Protein AF-F8LFK9-F1 (afdb_monomer_lite)

Structure (mmCIF, N/CA/C/O backbone):
data_AF-F8LFK9-F1
#
_entry.id   AF-F8LFK9-F1
#
loop_
_atom_site.group_PDB
_atom_site.id
_atom_site.type_symbol
_atom_site.label_atom_id
_atom_site.label_alt_id
_atom_site.label_comp_id
_atom_site.label_asym_id
_atom_site.label_entity_id
_atom_site.label_seq_id
_atom_site.pdbx_PDB_ins_code
_atom_site.Cartn_x
_atom_site.Cartn_y
_atom_site.Cartn_z
_atom_site.occupancy
_atom_site.B_iso_or_equiv
_atom_site.auth_seq_id
_atom_site.auth_comp_id
_atom_site.auth_asym_id
_atom_site.auth_atom_id
_atom_site.pdbx_PDB_model_num
ATOM 1 N N . MET A 1 1 ? -14.569 -17.613 32.680 1.00 55.12 1 MET A N 1
ATOM 2 C CA . MET A 1 1 ? -13.145 -18.025 32.754 1.00 55.12 1 MET A CA 1
ATOM 3 C C . MET A 1 1 ? -12.654 -18.756 31.496 1.00 55.12 1 MET A C 1
ATOM 5 O O . MET A 1 1 ? -11.482 -18.602 31.184 1.00 55.12 1 MET A O 1
ATOM 9 N N . SER A 1 2 ? -13.477 -19.515 30.751 1.00 76.12 2 SER A N 1
ATOM 10 C CA . SER A 1 2 ? -12.990 -20.252 29.561 1.00 76.12 2 SER A CA 1
ATOM 11 C C . SER A 1 2 ? -12.665 -19.360 28.352 1.00 76.12 2 SER A C 1
ATOM 13 O O . SER A 1 2 ? -11.683 -19.621 27.666 1.00 76.12 2 SER A O 1
ATOM 15 N N . GLU A 1 3 ? -13.417 -18.280 28.127 1.00 77.19 3 GLU A N 1
ATOM 16 C CA . GLU A 1 3 ? -13.209 -17.373 26.981 1.00 77.19 3 GLU A CA 1
ATOM 17 C C . GLU A 1 3 ? -11.874 -16.617 27.054 1.00 77.19 3 GLU A C 1
ATOM 19 O O . GLU A 1 3 ? -11.170 -16.485 26.056 1.00 77.19 3 GLU A O 1
ATOM 24 N N . PHE A 1 4 ? -11.463 -16.206 28.256 1.00 78.12 4 PHE A N 1
ATOM 25 C CA . PHE A 1 4 ? -10.179 -15.535 28.472 1.00 78.12 4 PHE A CA 1
ATOM 26 C C . PHE A 1 4 ? -8.987 -16.467 28.202 1.00 78.12 4 PHE A C 1
ATOM 28 O O . PHE A 1 4 ? -8.012 -16.075 27.565 1.00 78.12 4 PHE A O 1
ATOM 35 N N . ASN A 1 5 ? -9.092 -17.735 28.610 1.00 83.50 5 ASN A N 1
ATOM 36 C CA . ASN A 1 5 ? -8.068 -18.738 28.317 1.00 83.50 5 ASN A CA 1
ATOM 37 C C . ASN A 1 5 ? -7.991 -19.058 26.818 1.00 83.50 5 ASN A C 1
ATOM 39 O O . ASN A 1 5 ? -6.901 -19.299 26.302 1.00 83.50 5 ASN A O 1
ATOM 43 N N . HIS A 1 6 ? -9.127 -19.020 26.116 1.00 84.81 6 HIS A N 1
ATOM 44 C CA . HIS A 1 6 ? -9.170 -19.201 24.668 1.00 84.81 6 HIS A CA 1
ATOM 45 C C . HIS A 1 6 ? -8.481 -18.045 23.931 1.00 84.81 6 HIS A C 1
ATOM 47 O O . HIS A 1 6 ? -7.668 -18.284 23.039 1.00 84.81 6 HIS A O 1
ATOM 53 N N . LEU A 1 7 ? -8.720 -16.805 24.368 1.00 85.50 7 LEU A N 1
ATOM 54 C CA . LEU A 1 7 ? -8.047 -15.630 23.821 1.00 85.50 7 LEU A CA 1
ATOM 55 C C . LEU A 1 7 ? -6.530 -15.694 24.051 1.00 85.50 7 LEU A C 1
ATOM 57 O O . LEU A 1 7 ? -5.766 -15.533 23.106 1.00 85.50 7 LEU A O 1
ATOM 61 N N . ILE A 1 8 ? -6.085 -16.034 25.268 1.00 86.75 8 ILE A N 1
ATOM 62 C CA . ILE A 1 8 ? -4.653 -16.205 25.573 1.00 86.75 8 ILE A CA 1
ATOM 63 C C . ILE A 1 8 ? -4.015 -17.291 24.696 1.00 86.75 8 ILE A C 1
ATOM 65 O O . ILE A 1 8 ? -2.877 -17.128 24.251 1.00 86.75 8 ILE A O 1
ATOM 69 N N . ALA A 1 9 ? -4.718 -18.397 24.436 1.00 89.50 9 ALA A N 1
ATOM 70 C CA . ALA A 1 9 ? -4.217 -19.460 23.569 1.00 89.50 9 ALA A CA 1
ATOM 71 C C . ALA A 1 9 ? -4.056 -18.986 22.114 1.00 89.50 9 ALA A C 1
ATOM 73 O O . ALA A 1 9 ? -3.021 -19.252 21.502 1.00 89.50 9 ALA A O 1
ATOM 74 N N . LEU A 1 10 ? -5.027 -18.229 21.590 1.00 91.25 10 LEU A N 1
ATOM 75 C CA . LEU A 1 10 ? -4.964 -17.646 20.246 1.00 91.25 10 LEU A CA 1
ATOM 76 C C . LEU A 1 10 ? -3.835 -16.619 20.118 1.00 91.25 10 LEU A C 1
ATOM 78 O O . LEU A 1 10 ? -3.080 -16.664 19.148 1.00 91.25 10 LEU A O 1
ATOM 82 N N . THR A 1 11 ? -3.651 -15.745 21.111 1.00 88.25 11 THR A N 1
ATOM 83 C CA . THR A 1 11 ? -2.557 -14.764 21.101 1.00 88.25 11 THR A CA 1
ATOM 84 C C . THR A 1 11 ? -1.191 -15.450 21.144 1.00 88.25 11 THR A C 1
ATOM 86 O O . THR A 1 11 ? -0.293 -15.079 20.392 1.00 88.25 11 THR A O 1
ATOM 89 N N . LYS A 1 12 ? -1.025 -16.492 21.972 1.00 79.88 12 LYS A N 1
ATOM 90 C CA . LYS A 1 12 ? 0.224 -17.274 22.025 1.00 79.88 12 LYS A CA 1
ATOM 91 C C . LYS A 1 12 ? 0.517 -17.979 20.701 1.00 79.88 12 LYS A C 1
ATOM 93 O O . LYS A 1 12 ? 1.665 -17.983 20.263 1.00 79.88 12 LYS A O 1
ATOM 98 N N . LEU A 1 13 ? -0.509 -18.534 20.054 1.00 84.06 13 LEU A N 1
ATOM 99 C CA . LEU A 1 13 ? -0.383 -19.161 18.739 1.00 84.06 13 LEU A CA 1
ATOM 100 C C . LEU A 1 13 ? 0.057 -18.140 17.681 1.00 84.06 13 LEU A C 1
ATOM 102 O O . LEU A 1 13 ? 1.003 -18.397 16.943 1.00 84.06 13 LEU A O 1
ATOM 106 N N . HIS A 1 14 ? -0.577 -16.967 17.660 1.00 82.69 14 HIS A N 1
ATOM 107 C CA . HIS A 1 14 ? -0.251 -15.891 16.728 1.00 82.69 14 HIS A CA 1
ATOM 108 C C . HIS A 1 14 ? 1.188 -15.387 16.916 1.00 82.69 14 HIS A C 1
ATOM 110 O O . HIS A 1 14 ? 1.948 -15.292 15.953 1.00 82.69 14 HIS A O 1
ATOM 116 N N . ILE A 1 15 ? 1.609 -15.153 18.165 1.00 76.12 15 ILE A N 1
ATOM 117 C CA . ILE A 1 15 ? 2.986 -14.745 18.471 1.00 76.12 15 ILE A CA 1
ATOM 118 C C . ILE A 1 15 ? 3.977 -15.828 18.033 1.00 76.12 15 ILE A C 1
ATOM 120 O O . ILE A 1 15 ? 4.989 -15.515 17.418 1.00 76.12 15 ILE A O 1
ATOM 124 N N . SER A 1 16 ? 3.683 -17.107 18.270 1.00 73.81 16 SER A N 1
ATOM 125 C CA . SER A 1 16 ? 4.549 -18.200 17.820 1.00 73.81 16 SER A CA 1
ATOM 126 C C . SER A 1 16 ? 4.615 -18.342 16.293 1.00 73.81 16 SER A C 1
ATOM 128 O O . SER A 1 16 ? 5.644 -18.771 15.782 1.00 73.81 16 SER A O 1
ATOM 130 N N . GLN A 1 17 ? 3.548 -18.023 15.559 1.00 71.44 17 GLN A N 1
ATOM 131 C CA . GLN A 1 17 ? 3.523 -18.107 14.094 1.00 71.44 17 GLN A CA 1
ATOM 132 C C . GLN A 1 17 ? 4.297 -16.968 13.427 1.00 71.44 17 GLN A C 1
ATOM 134 O O . GLN A 1 17 ? 4.986 -17.196 12.437 1.00 71.44 17 GLN A O 1
ATOM 139 N N . HIS A 1 18 ? 4.198 -15.756 13.973 1.00 71.69 18 HIS A N 1
ATOM 140 C CA . HIS A 1 18 ? 4.806 -14.566 13.374 1.00 71.69 18 HIS A CA 1
ATOM 141 C C . HIS A 1 18 ? 6.173 -14.210 13.964 1.00 71.69 18 HIS A C 1
ATOM 143 O O . HIS A 1 18 ? 6.986 -13.581 13.292 1.00 71.69 18 HIS A O 1
ATOM 149 N N . TYR A 1 19 ? 6.438 -14.633 15.200 1.00 69.44 19 TYR A N 1
ATOM 150 C CA . TYR A 1 19 ? 7.632 -14.266 15.963 1.00 69.44 19 TYR A CA 1
ATOM 151 C C . TYR A 1 19 ? 8.309 -15.464 16.644 1.00 69.44 19 TYR A C 1
ATOM 153 O O . TYR A 1 19 ? 9.257 -15.279 17.406 1.00 69.44 19 TYR A O 1
ATOM 161 N N . GLY A 1 20 ? 7.844 -16.696 16.407 1.00 52.84 20 GLY A N 1
ATOM 162 C CA . GLY A 1 20 ? 8.419 -17.881 17.038 1.00 52.84 20 GLY A CA 1
ATOM 163 C C . GLY A 1 20 ? 9.833 -18.156 16.543 1.00 52.84 20 GLY A C 1
ATOM 164 O O . GLY A 1 20 ? 10.001 -18.499 15.380 1.00 52.84 20 GLY A O 1
ATOM 165 N N . GLU A 1 21 ? 10.811 -17.992 17.442 1.00 54.50 21 GLU A N 1
ATOM 166 C CA . GLU A 1 21 ? 12.151 -18.606 17.589 1.00 54.50 21 GLU A CA 1
ATOM 167 C C . GLU A 1 21 ? 12.986 -19.044 16.365 1.00 54.50 21 GLU A C 1
ATOM 169 O O . GLU A 1 21 ? 14.044 -19.628 16.553 1.00 54.50 21 GLU A O 1
ATOM 174 N N . LYS A 1 22 ? 12.615 -18.750 15.118 1.00 49.38 22 LYS A N 1
ATOM 175 C CA . LYS A 1 22 ? 13.340 -19.152 13.900 1.00 49.38 22 LYS A CA 1
ATOM 176 C C . LYS A 1 22 ? 13.622 -17.998 12.942 1.00 49.38 22 LYS A C 1
ATOM 178 O O . LYS A 1 22 ? 13.942 -18.236 11.785 1.00 49.38 22 LYS A O 1
ATOM 183 N N . SER A 1 23 ? 13.665 -16.761 13.436 1.00 48.53 23 SER A N 1
ATOM 184 C CA . SER A 1 23 ? 14.553 -15.757 12.833 1.00 48.53 23 SER A CA 1
ATOM 185 C C . SER A 1 23 ? 15.983 -15.897 13.376 1.00 48.53 23 SER A C 1
ATOM 187 O O . SER A 1 23 ? 16.682 -14.903 13.573 1.00 48.53 23 SER A O 1
ATOM 189 N N . TRP A 1 24 ? 16.440 -17.127 13.635 1.00 49.34 24 TRP A N 1
ATOM 190 C CA . TRP A 1 24 ? 17.869 -17.390 13.568 1.00 49.34 24 TRP A CA 1
ATOM 191 C C . TRP A 1 24 ? 18.181 -17.243 12.090 1.00 49.34 24 TRP A C 1
ATOM 193 O O . TRP A 1 24 ? 17.898 -18.132 11.290 1.00 49.34 24 TRP A O 1
ATOM 203 N N . ILE A 1 25 ? 18.680 -16.071 11.712 1.00 53.53 25 ILE A N 1
ATOM 204 C CA . ILE A 1 25 ? 19.437 -15.943 10.480 1.00 53.53 25 ILE A CA 1
ATOM 205 C C . ILE A 1 25 ? 20.502 -17.028 10.618 1.00 53.53 25 ILE A C 1
ATOM 207 O O . ILE A 1 25 ? 21.356 -16.933 11.498 1.00 53.53 25 ILE A O 1
ATOM 211 N N . TYR A 1 26 ? 20.385 -18.106 9.845 1.00 46.06 26 TYR A N 1
ATOM 212 C CA . TYR A 1 26 ? 21.415 -19.129 9.778 1.00 46.06 26 TYR A CA 1
ATOM 213 C C . TYR A 1 26 ? 22.589 -18.474 9.051 1.00 46.06 26 TYR A C 1
ATOM 215 O O . TYR A 1 26 ? 22.752 -18.603 7.842 1.00 46.06 26 TYR A O 1
ATOM 223 N N . THR A 1 27 ? 23.340 -17.640 9.766 1.00 54.47 27 THR A N 1
ATOM 224 C CA . THR A 1 27 ? 24.643 -17.186 9.313 1.00 54.47 27 THR A CA 1
ATOM 225 C C . THR A 1 27 ? 25.527 -18.407 9.398 1.00 54.47 27 THR A C 1
ATOM 227 O O . THR A 1 27 ? 25.833 -18.875 10.497 1.00 54.47 27 THR A O 1
ATOM 230 N N . ASP A 1 28 ? 25.876 -18.936 8.233 1.00 57.19 28 ASP A N 1
ATOM 231 C CA . ASP A 1 28 ? 26.952 -19.899 8.078 1.00 57.19 28 ASP A CA 1
ATOM 232 C C . ASP A 1 28 ? 28.142 -19.451 8.965 1.00 57.19 28 ASP A C 1
ATOM 234 O O . ASP A 1 28 ? 28.470 -18.254 8.979 1.00 57.19 28 ASP A O 1
ATOM 238 N N . PRO A 1 29 ? 28.763 -20.338 9.763 1.00 69.12 29 PRO A N 1
ATOM 239 C CA . PRO A 1 29 ? 29.971 -20.017 10.525 1.00 69.12 29 PRO A CA 1
ATOM 240 C C . PRO A 1 29 ? 31.008 -19.218 9.716 1.00 69.12 29 PRO A C 1
ATOM 242 O O . PRO A 1 29 ? 31.641 -18.301 10.254 1.00 69.12 29 PRO A O 1
ATOM 245 N N . ASP A 1 30 ? 31.101 -19.480 8.410 1.00 72.31 30 ASP A N 1
ATOM 246 C CA . ASP A 1 30 ? 32.001 -18.775 7.499 1.00 72.31 30 ASP A CA 1
ATOM 247 C C . ASP A 1 30 ? 31.570 -17.321 7.229 1.00 72.31 30 ASP A C 1
ATOM 249 O O . ASP A 1 30 ? 32.411 -16.425 7.101 1.00 72.31 30 ASP A O 1
ATOM 253 N N . THR A 1 31 ? 30.266 -17.015 7.229 1.00 69.81 31 THR A N 1
ATOM 254 C CA . THR A 1 31 ? 29.792 -15.621 7.115 1.00 69.81 31 THR A CA 1
ATOM 255 C C . THR A 1 31 ? 30.075 -14.813 8.378 1.00 69.81 31 THR A C 1
ATOM 257 O O . THR A 1 31 ? 30.404 -13.628 8.279 1.00 69.81 31 THR A O 1
ATOM 260 N N . LEU A 1 32 ? 30.020 -15.438 9.560 1.00 71.62 32 LEU A N 1
ATOM 261 C CA . LEU A 1 32 ? 30.387 -14.791 10.826 1.00 71.62 32 LEU A CA 1
ATOM 262 C C . LEU A 1 32 ? 31.884 -14.459 10.891 1.00 71.62 32 LEU A C 1
ATOM 264 O O . LEU A 1 32 ? 32.251 -13.377 11.363 1.00 71.62 32 LEU A O 1
ATOM 268 N N . ALA A 1 33 ? 32.746 -15.343 10.380 1.00 75.06 33 ALA A N 1
ATOM 269 C CA . ALA A 1 33 ? 34.183 -15.089 10.279 1.00 75.06 33 ALA A CA 1
ATOM 270 C C . ALA A 1 33 ? 34.478 -13.885 9.364 1.00 75.06 33 ALA A C 1
ATOM 272 O O . ALA A 1 33 ? 35.194 -12.960 9.762 1.00 75.06 33 ALA A O 1
ATOM 273 N N . ASN A 1 34 ? 33.829 -13.835 8.196 1.00 78.00 34 ASN A N 1
ATOM 274 C CA . ASN A 1 34 ? 33.973 -12.738 7.237 1.00 78.00 34 ASN A CA 1
ATOM 275 C C . ASN A 1 34 ? 33.514 -11.387 7.809 1.00 78.00 34 ASN A C 1
ATOM 277 O O . ASN A 1 34 ? 34.189 -10.369 7.634 1.00 78.00 34 ASN A O 1
ATOM 281 N N . TYR A 1 35 ? 32.405 -11.366 8.555 1.00 74.94 35 TYR A N 1
ATOM 282 C CA . TYR A 1 35 ? 31.911 -10.138 9.186 1.00 74.94 35 TYR A CA 1
ATOM 283 C C . TYR A 1 35 ? 32.857 -9.625 10.279 1.00 74.94 35 TYR A C 1
ATOM 285 O O . TYR A 1 35 ? 33.071 -8.416 10.419 1.00 74.94 35 TYR A O 1
ATOM 293 N N . ARG A 1 36 ? 33.464 -10.542 11.043 1.00 79.19 36 ARG A N 1
ATOM 294 C CA . ARG A 1 36 ? 34.419 -10.201 12.104 1.00 79.19 36 ARG A CA 1
ATOM 295 C C . ARG A 1 36 ? 35.716 -9.634 11.530 1.00 79.19 36 ARG A C 1
ATOM 297 O O . ARG A 1 36 ? 36.215 -8.640 12.061 1.00 79.19 36 ARG A O 1
ATOM 304 N N . GLU A 1 37 ? 36.225 -10.197 10.433 1.00 83.88 37 GLU A N 1
ATOM 305 C CA . GLU A 1 37 ? 37.368 -9.624 9.712 1.00 83.88 37 GLU A CA 1
ATOM 306 C C . GLU A 1 37 ? 37.050 -8.245 9.130 1.00 83.88 37 GLU A C 1
ATOM 308 O O . GLU A 1 37 ? 37.842 -7.314 9.291 1.00 83.88 37 GLU A O 1
ATOM 313 N N . PHE A 1 38 ? 35.886 -8.082 8.498 1.00 80.62 38 PHE A N 1
ATOM 314 C CA . PHE A 1 38 ? 35.471 -6.804 7.921 1.00 80.62 38 PHE A CA 1
ATOM 315 C C . PHE A 1 38 ? 35.389 -5.699 8.985 1.00 80.62 38 PHE A C 1
ATOM 317 O O . PHE A 1 38 ? 35.959 -4.619 8.809 1.00 80.62 38 PHE A O 1
ATOM 324 N N . ALA A 1 39 ? 34.767 -5.990 10.132 1.00 81.31 39 ALA A N 1
ATOM 325 C CA . ALA A 1 39 ? 34.664 -5.059 11.255 1.00 81.31 39 ALA A CA 1
ATOM 326 C C . ALA A 1 39 ? 36.026 -4.724 11.898 1.00 81.31 39 ALA A C 1
ATOM 328 O O . ALA A 1 39 ? 36.216 -3.630 12.431 1.00 81.31 39 ALA A O 1
ATOM 329 N N . GLN A 1 40 ? 36.995 -5.644 11.862 1.00 83.69 40 GLN A N 1
ATOM 330 C CA . GLN A 1 40 ? 38.358 -5.362 12.323 1.00 83.69 40 GLN A CA 1
ATOM 331 C C . GLN A 1 40 ? 39.160 -4.535 11.310 1.00 83.69 40 GLN A C 1
ATOM 333 O O . GLN A 1 40 ? 39.921 -3.654 11.717 1.00 83.69 40 GLN A O 1
ATOM 338 N N . ARG A 1 41 ? 38.979 -4.767 10.003 1.00 80.56 41 ARG A N 1
ATOM 339 C CA . ARG A 1 41 ? 39.615 -3.968 8.942 1.00 80.56 41 ARG A CA 1
ATOM 340 C C . ARG A 1 41 ? 39.105 -2.530 8.939 1.00 80.56 41 ARG A C 1
ATOM 342 O O . ARG A 1 41 ? 39.915 -1.614 8.825 1.00 80.56 41 ARG A O 1
ATOM 349 N N . SER A 1 42 ? 37.807 -2.315 9.147 1.00 74.31 42 SER A N 1
ATOM 350 C CA . SER A 1 42 ? 37.237 -0.964 9.226 1.00 74.31 42 SER A CA 1
ATOM 351 C C . SER A 1 42 ? 37.709 -0.188 10.459 1.00 74.31 42 SER A C 1
ATOM 353 O O . SER A 1 42 ? 37.922 1.015 10.364 1.00 74.31 42 SER A O 1
ATOM 355 N N . LYS A 1 43 ? 37.969 -0.862 11.590 1.00 76.25 43 LYS A N 1
ATOM 356 C CA . LYS A 1 43 ? 38.559 -0.226 12.785 1.00 76.25 43 LYS A CA 1
ATOM 357 C C . LYS A 1 43 ? 40.048 0.106 12.641 1.00 76.25 43 LYS A C 1
ATOM 359 O O . LYS A 1 43 ? 40.521 1.024 13.303 1.00 76.25 43 LYS A O 1
ATOM 364 N N . LYS A 1 44 ? 40.794 -0.637 11.815 1.00 74.25 44 LYS A N 1
ATOM 365 C CA . LYS A 1 44 ? 42.224 -0.382 11.550 1.00 74.25 44 LYS A CA 1
ATOM 366 C C . LYS A 1 44 ? 42.465 0.594 10.399 1.00 74.25 44 LYS A C 1
ATOM 368 O O . LYS A 1 44 ? 43.555 1.155 10.308 1.00 74.25 44 LYS A O 1
ATOM 373 N N . ALA A 1 45 ? 41.476 0.818 9.538 1.00 68.06 45 ALA A N 1
ATOM 374 C CA . ALA A 1 45 ? 41.516 1.897 8.567 1.00 68.06 45 ALA A CA 1
ATOM 375 C C . ALA A 1 45 ? 41.342 3.224 9.315 1.00 68.06 45 ALA A C 1
ATOM 377 O O . ALA A 1 45 ? 40.225 3.647 9.605 1.00 68.06 45 ALA A O 1
ATOM 378 N N . ALA A 1 46 ? 42.463 3.863 9.662 1.00 70.06 46 ALA A N 1
ATOM 379 C CA . ALA A 1 46 ? 42.454 5.231 10.160 1.00 70.06 46 ALA A CA 1
ATOM 380 C C . ALA A 1 46 ? 41.582 6.090 9.224 1.00 70.06 46 ALA A C 1
ATOM 382 O O . ALA A 1 46 ? 41.693 5.936 8.000 1.00 70.06 46 ALA A O 1
ATOM 383 N N . PRO A 1 47 ? 40.699 6.950 9.762 1.00 67.19 47 PRO A N 1
ATOM 384 C CA . PRO A 1 47 ? 39.836 7.783 8.942 1.00 67.19 47 PRO A CA 1
ATOM 385 C C . PRO A 1 47 ? 40.720 8.558 7.968 1.00 67.19 47 PRO A C 1
ATOM 387 O O . PRO A 1 47 ? 41.560 9.356 8.388 1.00 67.19 47 PRO A O 1
ATOM 390 N N . LYS A 1 48 ? 40.571 8.278 6.665 1.00 70.69 48 LYS A N 1
ATOM 391 C CA . LYS A 1 48 ? 41.183 9.092 5.615 1.00 70.69 48 LYS A CA 1
ATOM 392 C C . LYS A 1 48 ? 40.721 10.514 5.883 1.00 70.69 48 LYS A C 1
ATOM 394 O O . LYS A 1 48 ? 39.532 10.802 5.756 1.00 70.69 48 LYS A O 1
ATOM 399 N N . GLN A 1 49 ? 41.649 11.361 6.318 1.00 62.22 49 GLN A N 1
ATOM 400 C CA . GLN A 1 49 ? 41.401 12.783 6.472 1.00 62.22 49 GLN A CA 1
ATOM 401 C C . GLN A 1 49 ? 40.843 13.274 5.138 1.00 62.22 49 GLN A C 1
ATOM 403 O O . GLN A 1 49 ? 41.486 13.132 4.095 1.00 62.22 49 GLN A O 1
ATOM 408 N N . LEU A 1 50 ? 39.595 13.741 5.168 1.00 64.62 50 LEU A N 1
ATOM 409 C CA . LEU A 1 50 ? 38.987 14.395 4.022 1.00 64.62 50 LEU A CA 1
ATOM 410 C C . LEU A 1 50 ? 39.902 15.559 3.628 1.00 64.62 50 LEU A C 1
ATOM 412 O O . LEU A 1 50 ? 40.291 16.321 4.518 1.00 64.62 50 LEU A O 1
ATOM 416 N N . PRO A 1 51 ? 40.272 15.688 2.341 1.00 65.62 51 PRO A N 1
ATOM 417 C CA . PRO A 1 51 ? 41.112 16.784 1.898 1.00 65.62 51 PRO A CA 1
ATOM 418 C C . PRO A 1 51 ? 40.452 18.103 2.295 1.00 65.62 51 PRO A C 1
ATOM 420 O O . PRO A 1 51 ? 39.278 18.357 2.015 1.00 65.62 51 PRO A O 1
ATOM 423 N N . GLU A 1 52 ? 41.229 18.893 3.024 1.00 63.97 52 GLU A N 1
ATOM 424 C CA . GLU A 1 52 ? 40.874 20.195 3.558 1.00 63.97 52 GLU A CA 1
ATOM 425 C C . GLU A 1 52 ? 40.307 21.077 2.437 1.00 63.97 52 GLU A C 1
ATOM 427 O O . GLU A 1 52 ? 40.864 21.136 1.338 1.00 63.97 52 GLU A O 1
ATOM 432 N N . LYS A 1 53 ? 39.162 21.720 2.702 1.00 60.31 53 LYS A N 1
ATOM 433 C CA . LYS A 1 53 ? 38.423 22.566 1.754 1.00 60.31 53 LYS A CA 1
ATOM 434 C C . LYS A 1 53 ? 39.369 23.530 1.032 1.00 60.31 53 LYS A C 1
ATOM 436 O O . LYS A 1 53 ? 39.788 24.547 1.582 1.00 60.31 53 LYS A O 1
ATOM 441 N N . SER A 1 54 ? 39.650 23.230 -0.230 1.00 58.88 54 SER A N 1
ATOM 442 C CA . SER A 1 54 ? 40.352 24.121 -1.141 1.00 58.88 54 SER A CA 1
ATOM 443 C C . SER A 1 54 ? 39.534 25.393 -1.368 1.00 58.88 54 SER A C 1
ATOM 445 O O . SER A 1 54 ? 38.330 25.339 -1.631 1.00 58.88 54 SER A O 1
ATOM 447 N N . LYS A 1 55 ? 40.223 26.532 -1.255 1.00 71.69 55 LYS A N 1
ATOM 448 C CA . LYS A 1 55 ? 39.738 27.900 -1.482 1.00 71.69 55 LYS A CA 1
ATOM 449 C C . LYS A 1 55 ? 38.887 28.024 -2.761 1.00 71.69 55 LYS A C 1
ATOM 451 O O . LYS A 1 55 ? 39.199 27.365 -3.753 1.00 71.69 55 LYS A O 1
ATOM 456 N N . PRO A 1 56 ? 37.875 28.912 -2.781 1.00 63.88 56 PRO A N 1
ATOM 457 C CA . PRO A 1 56 ? 37.111 29.190 -3.990 1.00 63.88 56 PRO A CA 1
ATOM 458 C C . PRO A 1 56 ? 38.029 29.800 -5.059 1.00 63.88 56 PRO A C 1
ATOM 460 O O . PRO A 1 56 ? 38.634 30.852 -4.853 1.00 63.88 56 PRO A O 1
ATOM 463 N N . LEU A 1 57 ? 38.150 29.109 -6.194 1.00 68.06 57 LEU A N 1
ATOM 464 C CA . LEU A 1 57 ? 38.827 29.614 -7.385 1.00 68.06 57 LEU A CA 1
ATOM 465 C C . LEU A 1 57 ? 38.001 30.750 -8.020 1.00 68.06 57 LEU A C 1
ATOM 467 O O . LEU A 1 57 ? 36.769 30.672 -8.041 1.00 68.06 57 LEU A O 1
ATOM 471 N N . PRO A 1 58 ? 38.653 31.793 -8.564 1.00 66.19 58 PRO A N 1
ATOM 472 C CA . PRO A 1 58 ? 37.977 32.838 -9.318 1.00 66.19 58 PRO A CA 1
ATOM 473 C C . PRO A 1 58 ? 37.339 32.258 -10.585 1.00 66.19 58 PRO A C 1
ATOM 475 O O . PRO A 1 58 ? 37.946 31.480 -11.321 1.00 66.19 58 PRO A O 1
ATOM 478 N N . ARG A 1 59 ? 36.087 32.653 -10.825 1.00 62.78 59 ARG A N 1
ATOM 479 C CA . ARG A 1 59 ? 35.259 32.249 -11.964 1.00 62.78 59 ARG A CA 1
ATOM 480 C C . ARG A 1 59 ? 35.841 32.840 -13.252 1.00 62.78 59 ARG A C 1
ATOM 482 O O . ARG A 1 59 ? 35.550 33.980 -13.601 1.00 62.78 59 ARG A O 1
ATOM 489 N N . ILE A 1 60 ? 36.683 32.074 -13.939 1.00 58.84 60 ILE A N 1
ATOM 490 C CA . ILE A 1 60 ? 37.141 32.398 -15.293 1.00 58.84 60 ILE A CA 1
ATOM 491 C C . ILE A 1 60 ? 35.996 32.054 -16.249 1.00 58.84 60 ILE A C 1
ATOM 493 O O . ILE A 1 60 ? 35.488 30.934 -16.238 1.00 58.84 60 ILE A O 1
ATOM 497 N N . ALA A 1 61 ? 35.560 33.038 -17.033 1.00 63.03 61 ALA A N 1
ATOM 498 C CA . ALA A 1 61 ? 34.560 32.858 -18.076 1.00 63.03 61 ALA A CA 1
ATOM 499 C C . ALA A 1 61 ? 35.057 31.826 -19.100 1.00 63.03 61 ALA A C 1
ATOM 501 O O . ALA A 1 61 ? 36.115 32.002 -19.706 1.00 63.03 61 ALA A O 1
ATOM 502 N N . GLU A 1 62 ? 34.304 30.742 -19.273 1.00 64.69 62 GLU A N 1
ATOM 503 C CA . GLU A 1 62 ? 34.630 29.696 -20.237 1.00 64.69 62 GLU A CA 1
ATOM 504 C C . GLU A 1 62 ? 34.452 30.219 -21.674 1.00 64.69 62 GLU A C 1
ATOM 506 O O . GLU A 1 62 ? 33.374 30.710 -22.024 1.00 64.69 62 GLU A O 1
ATOM 511 N N . PRO A 1 63 ? 35.472 30.109 -22.542 1.00 67.06 63 PRO A N 1
ATOM 512 C CA . PRO A 1 63 ? 35.294 30.335 -23.966 1.00 67.06 63 PRO A CA 1
ATOM 513 C C . PRO A 1 63 ? 34.491 29.179 -24.574 1.00 67.06 63 PRO A C 1
ATOM 515 O O . PRO A 1 63 ? 34.796 28.004 -24.365 1.00 67.06 63 PRO A O 1
ATOM 518 N N . VAL A 1 64 ? 33.476 29.536 -25.364 1.00 63.81 64 VAL A N 1
ATOM 519 C CA . VAL A 1 64 ? 32.599 28.632 -26.120 1.00 63.81 64 VAL A CA 1
ATOM 520 C C . VAL A 1 64 ? 33.436 27.655 -26.951 1.00 63.81 64 VAL A C 1
ATOM 522 O O . VAL A 1 64 ? 33.956 27.983 -28.021 1.00 63.81 64 VAL A O 1
ATOM 525 N N . ARG A 1 65 ? 33.575 26.428 -26.446 1.00 60.09 65 ARG A N 1
ATOM 526 C CA . ARG A 1 65 ? 34.304 25.350 -27.111 1.00 60.09 65 ARG A CA 1
ATOM 527 C C . ARG A 1 65 ? 33.396 24.752 -28.183 1.00 60.09 65 ARG A C 1
ATOM 529 O O . ARG A 1 65 ? 32.479 23.991 -27.885 1.00 60.09 65 ARG A O 1
ATOM 536 N N . LYS A 1 66 ? 33.648 25.118 -29.443 1.00 61.62 66 LYS A N 1
ATOM 537 C CA . LYS A 1 66 ? 33.053 24.468 -30.618 1.00 61.62 66 LYS A CA 1
ATOM 538 C C . LYS A 1 66 ? 33.342 22.969 -30.531 1.00 61.62 66 LYS A C 1
ATOM 540 O O . LYS A 1 66 ? 34.505 22.566 -30.529 1.00 61.62 66 LYS A O 1
ATOM 545 N N . GLN A 1 67 ? 32.293 22.161 -30.411 1.00 61.50 67 GLN A N 1
ATOM 546 C CA . GLN A 1 67 ? 32.425 20.711 -30.418 1.00 61.50 67 GLN A CA 1
ATOM 547 C C . GLN A 1 67 ? 32.951 20.270 -31.793 1.00 61.50 67 GLN A C 1
ATOM 549 O O . GLN A 1 67 ? 32.386 20.676 -32.814 1.00 61.50 67 GLN A O 1
ATOM 554 N N . PRO A 1 68 ? 34.033 19.480 -31.861 1.00 61.22 68 PRO A N 1
ATOM 555 C CA . PRO A 1 68 ? 34.457 18.881 -33.112 1.00 61.22 68 PRO A CA 1
ATOM 556 C C . PRO A 1 68 ? 33.419 17.844 -33.544 1.00 61.22 68 PRO A C 1
ATOM 558 O O . PRO A 1 68 ? 32.988 17.003 -32.757 1.00 61.22 68 PRO A O 1
ATOM 561 N N . ILE A 1 69 ? 33.027 17.915 -34.813 1.00 63.06 69 ILE A N 1
ATOM 562 C CA . ILE A 1 69 ? 32.198 16.920 -35.489 1.00 63.06 69 ILE A CA 1
ATOM 563 C C . ILE A 1 69 ? 32.967 15.596 -35.460 1.00 63.06 69 ILE A C 1
ATOM 565 O O . ILE A 1 69 ? 33.923 15.400 -36.212 1.00 63.06 69 ILE A O 1
ATOM 569 N N . ILE A 1 70 ? 32.572 14.697 -34.559 1.00 58.19 70 ILE A N 1
ATOM 570 C CA . ILE A 1 70 ? 33.076 13.328 -34.519 1.00 58.19 70 ILE A CA 1
ATOM 571 C C . ILE A 1 70 ? 32.499 12.629 -35.750 1.00 58.19 70 ILE A C 1
ATOM 573 O O . ILE A 1 70 ? 31.326 12.258 -35.785 1.00 58.19 70 ILE A O 1
ATOM 577 N N . LYS A 1 71 ? 33.324 12.480 -36.792 1.00 60.75 71 LYS A N 1
ATOM 578 C CA . LYS A 1 71 ? 33.049 11.534 -37.873 1.00 60.75 71 LYS A CA 1
ATOM 579 C C . LYS A 1 71 ? 32.945 10.154 -37.236 1.00 60.75 71 LYS A C 1
ATOM 581 O O . LYS A 1 71 ? 33.893 9.673 -36.623 1.00 60.75 71 LYS A O 1
ATOM 586 N N . LYS A 1 72 ? 31.758 9.567 -37.348 1.00 55.75 72 LYS A N 1
ATOM 587 C CA . LYS A 1 72 ? 31.428 8.218 -36.906 1.00 55.75 72 LYS A CA 1
ATOM 588 C C . LYS A 1 72 ? 32.235 7.245 -37.769 1.00 55.75 72 LYS A C 1
ATOM 590 O O . LYS A 1 72 ? 31.809 6.886 -38.859 1.00 55.75 72 LYS A O 1
ATOM 595 N N . THR A 1 73 ? 33.444 6.915 -37.332 1.00 60.16 73 THR A N 1
ATOM 596 C CA . THR A 1 73 ? 34.222 5.827 -37.920 1.00 60.16 73 THR A CA 1
ATOM 597 C C . THR A 1 73 ? 33.498 4.540 -37.557 1.00 60.16 73 THR A C 1
ATOM 599 O O . THR A 1 73 ? 33.358 4.224 -36.374 1.00 60.16 73 THR A O 1
ATOM 602 N N . GLU A 1 74 ? 32.959 3.851 -38.561 1.00 65.56 74 GLU A N 1
ATOM 603 C CA . GLU A 1 74 ? 32.415 2.509 -38.384 1.00 65.56 74 GLU A CA 1
ATOM 604 C C . GLU A 1 74 ? 33.502 1.618 -37.772 1.00 65.56 74 GLU A C 1
ATOM 606 O O . GLU A 1 74 ? 34.637 1.619 -38.262 1.00 65.56 74 GLU A O 1
ATOM 611 N N . PRO A 1 75 ? 33.206 0.903 -36.673 1.00 67.19 75 PRO A N 1
ATOM 612 C CA . PRO A 1 75 ? 34.152 -0.051 -36.133 1.00 67.19 75 PRO A CA 1
ATOM 613 C C . PRO A 1 75 ? 34.407 -1.134 -37.193 1.00 67.19 75 PRO A C 1
ATOM 615 O O . PRO A 1 75 ? 33.449 -1.613 -37.807 1.00 67.19 75 PRO A O 1
ATOM 618 N N . PRO A 1 76 ? 35.673 -1.521 -37.433 1.00 65.31 76 PRO A N 1
ATOM 619 C CA . PRO A 1 76 ? 35.980 -2.638 -38.311 1.00 65.31 76 PRO A CA 1
ATOM 620 C C . PRO A 1 76 ? 35.229 -3.869 -37.805 1.00 65.31 76 PRO A C 1
ATOM 622 O O . PRO A 1 76 ? 35.206 -4.134 -36.601 1.00 65.31 76 PRO A O 1
ATOM 625 N N . ALA A 1 77 ? 34.586 -4.580 -38.730 1.00 63.19 77 ALA A N 1
ATOM 626 C CA . ALA A 1 77 ? 33.880 -5.815 -38.447 1.00 63.19 77 ALA A CA 1
ATOM 627 C C . ALA A 1 77 ? 34.857 -6.794 -37.781 1.00 63.19 77 ALA A C 1
ATOM 629 O O . ALA A 1 77 ? 35.723 -7.374 -38.431 1.00 63.19 77 ALA A O 1
ATOM 630 N N . LEU A 1 78 ? 34.744 -6.932 -36.460 1.00 61.94 78 LEU A N 1
ATOM 631 C CA . LEU A 1 78 ? 35.322 -8.048 -35.734 1.00 61.94 78 LEU A CA 1
ATOM 632 C C . LEU A 1 78 ? 34.587 -9.284 -36.240 1.00 61.94 78 LEU A C 1
ATOM 634 O O . LEU A 1 78 ? 33.437 -9.524 -35.873 1.00 61.94 78 LEU A O 1
ATOM 638 N N . GLU A 1 79 ? 35.237 -10.022 -37.136 1.00 60.62 79 GLU A N 1
ATOM 639 C CA . GLU A 1 79 ? 34.833 -11.373 -37.487 1.00 60.62 79 GLU A CA 1
ATOM 640 C C . GLU A 1 79 ? 34.845 -12.183 -36.192 1.00 60.62 79 GLU A C 1
ATOM 642 O O . GLU A 1 79 ? 35.901 -12.550 -35.672 1.00 60.62 79 GLU A O 1
ATOM 647 N N . LEU A 1 80 ? 33.656 -12.378 -35.615 1.00 63.88 80 LEU A N 1
ATOM 648 C CA . LEU A 1 80 ? 33.492 -13.263 -34.478 1.00 63.88 80 LEU A CA 1
ATOM 649 C C . LEU A 1 80 ? 34.055 -14.631 -34.884 1.00 63.88 80 LEU A C 1
ATOM 651 O O . LEU A 1 80 ? 33.669 -15.152 -35.939 1.00 63.88 80 LEU A O 1
ATOM 655 N N . PRO A 1 81 ? 34.955 -15.221 -34.077 1.00 65.75 81 PRO A N 1
ATOM 656 C CA . PRO A 1 81 ? 35.352 -16.604 -34.253 1.00 65.75 81 PRO A CA 1
ATOM 657 C C . PRO A 1 81 ? 34.081 -17.435 -34.395 1.00 65.75 81 PRO A C 1
ATOM 659 O O . PRO A 1 81 ? 33.173 -17.294 -33.578 1.00 65.75 81 PRO A O 1
ATOM 662 N N . LYS A 1 82 ? 33.996 -18.251 -35.453 1.00 64.38 82 LYS A N 1
ATOM 663 C CA . LYS A 1 82 ? 32.933 -19.247 -35.618 1.00 64.38 82 LYS A CA 1
ATOM 664 C C . LYS A 1 82 ? 33.003 -20.181 -34.417 1.00 64.38 82 LYS A C 1
ATOM 666 O O . LYS A 1 82 ? 33.752 -21.155 -34.420 1.00 64.38 82 LYS A O 1
ATOM 671 N N . GLU A 1 83 ? 32.276 -19.815 -33.372 1.00 63.62 83 GLU A N 1
ATOM 672 C CA . GLU A 1 83 ? 32.056 -20.623 -32.196 1.00 63.62 83 GLU A CA 1
ATOM 673 C C . GLU A 1 83 ? 31.391 -21.891 -32.708 1.00 63.62 83 GLU A C 1
ATOM 675 O O . GLU A 1 83 ? 30.300 -21.874 -33.279 1.00 63.62 83 GLU A O 1
ATOM 680 N N . VAL A 1 84 ? 32.152 -22.978 -32.650 1.00 62.34 84 VAL A N 1
ATOM 681 C CA . VAL A 1 84 ? 31.678 -24.307 -32.990 1.00 62.34 84 VAL A CA 1
ATOM 682 C C . VAL A 1 84 ? 30.493 -24.546 -32.069 1.00 62.34 84 VAL A C 1
ATOM 684 O O . VAL A 1 84 ? 30.694 -24.745 -30.873 1.00 62.34 84 VAL A O 1
ATOM 687 N N . GLU A 1 85 ? 29.275 -24.486 -32.617 1.00 61.88 85 GLU A N 1
ATOM 688 C CA . GLU A 1 85 ? 28.061 -24.979 -31.973 1.00 61.88 85 GLU A CA 1
ATOM 689 C C . GLU A 1 85 ? 28.286 -26.462 -31.663 1.00 61.88 85 GLU A C 1
ATOM 691 O O . GLU A 1 85 ? 27.897 -27.365 -32.409 1.00 61.88 85 GLU A O 1
ATOM 696 N N . GLN A 1 86 ? 28.964 -26.741 -30.552 1.00 62.09 86 GLN A N 1
ATOM 697 C CA . GLN A 1 86 ? 28.877 -28.026 -29.901 1.00 62.09 86 GLN A CA 1
ATOM 698 C C . GLN A 1 86 ? 27.423 -28.122 -29.475 1.00 62.09 86 GLN A C 1
ATOM 700 O O . GLN A 1 86 ? 27.011 -27.533 -28.480 1.00 62.09 86 GLN A O 1
ATOM 705 N N . ARG A 1 87 ? 26.623 -28.813 -30.291 1.00 57.69 87 ARG A N 1
ATOM 706 C CA . ARG A 1 87 ? 25.281 -29.255 -29.932 1.00 57.69 87 ARG A CA 1
ATOM 707 C C . ARG A 1 87 ? 25.418 -30.084 -28.663 1.00 57.69 87 ARG A C 1
ATOM 709 O O . ARG A 1 87 ? 25.667 -31.286 -28.724 1.00 57.69 87 ARG A O 1
ATOM 716 N N . ILE A 1 88 ? 25.294 -29.428 -27.514 1.00 65.19 88 ILE A N 1
ATOM 717 C CA . ILE A 1 88 ? 25.132 -30.085 -26.229 1.00 65.19 88 ILE A CA 1
ATOM 718 C C . ILE A 1 88 ? 23.766 -30.753 -26.329 1.00 65.19 88 ILE A C 1
ATOM 720 O O . ILE A 1 88 ? 22.733 -30.127 -26.107 1.00 65.19 88 ILE A O 1
ATOM 724 N N . THR A 1 89 ? 23.740 -32.012 -26.761 1.00 67.31 89 THR A N 1
ATOM 725 C CA . THR A 1 89 ? 22.543 -32.837 -26.638 1.00 67.31 89 THR A CA 1
ATOM 726 C C . THR A 1 89 ? 22.190 -32.850 -25.156 1.00 67.31 89 THR A C 1
ATOM 728 O O . THR A 1 89 ? 23.040 -33.273 -24.362 1.00 67.31 89 THR A O 1
ATOM 731 N N . PRO A 1 90 ? 21.010 -32.339 -24.758 1.00 69.06 90 PRO A N 1
ATOM 732 C CA . PRO A 1 90 ? 20.652 -32.258 -23.356 1.00 69.06 90 PRO A CA 1
ATOM 733 C C . PRO A 1 90 ? 20.700 -33.672 -22.794 1.00 69.06 90 PRO A C 1
ATOM 735 O O . PRO A 1 90 ? 20.003 -34.574 -23.260 1.00 69.06 90 PRO A O 1
ATOM 738 N N . LYS A 1 91 ? 21.595 -33.879 -21.828 1.00 74.75 91 LYS A N 1
ATOM 739 C CA . LYS A 1 91 ? 21.639 -35.118 -21.061 1.00 74.75 91 LYS A CA 1
ATOM 740 C C . LYS A 1 91 ? 20.247 -35.269 -20.435 1.00 74.75 91 LYS A C 1
ATOM 742 O O . LYS A 1 91 ? 19.772 -34.273 -19.885 1.00 74.75 91 LYS A O 1
ATOM 747 N N . PRO A 1 92 ? 19.580 -36.432 -20.541 1.00 71.31 92 PRO A N 1
ATOM 748 C CA . PRO A 1 92 ? 18.276 -36.618 -19.923 1.00 71.31 92 PRO A CA 1
ATOM 749 C C . PRO A 1 92 ? 18.426 -36.301 -18.437 1.00 71.31 92 PRO A C 1
ATOM 751 O O . PRO A 1 92 ? 19.184 -36.954 -17.718 1.00 71.31 92 PRO A O 1
ATOM 754 N N . VAL A 1 93 ? 17.796 -35.205 -18.020 1.00 74.00 93 VAL A N 1
ATOM 755 C CA . VAL A 1 93 ? 17.754 -34.802 -16.623 1.00 74.00 93 VAL A CA 1
ATOM 756 C C . VAL A 1 93 ? 16.872 -35.843 -15.961 1.00 74.00 93 VAL A C 1
ATOM 758 O O . VAL A 1 93 ? 15.688 -35.927 -16.275 1.00 74.00 93 VAL A O 1
ATOM 761 N N . ASN A 1 94 ? 17.465 -36.687 -15.115 1.00 78.81 94 ASN A N 1
ATOM 762 C CA . ASN A 1 94 ? 16.688 -37.577 -14.263 1.00 78.81 94 ASN A CA 1
ATOM 763 C C . ASN A 1 94 ? 15.674 -36.709 -13.520 1.00 78.81 94 ASN A C 1
ATOM 765 O O . ASN A 1 94 ? 16.070 -35.713 -12.912 1.00 78.81 94 ASN A O 1
ATOM 769 N N . GLU A 1 95 ? 14.394 -37.055 -13.614 1.00 80.44 95 GLU A N 1
ATOM 770 C CA . GLU A 1 95 ? 13.326 -36.360 -12.905 1.00 80.44 95 GLU A CA 1
ATOM 771 C C . GLU A 1 95 ? 13.644 -36.409 -11.407 1.00 80.44 95 GLU A C 1
ATOM 773 O O . GLU A 1 95 ? 13.549 -37.450 -10.757 1.00 80.44 95 GLU A O 1
ATOM 778 N N . VAL A 1 96 ? 14.138 -35.292 -10.875 1.00 82.44 96 VAL A N 1
ATOM 779 C CA . VAL A 1 96 ? 14.391 -35.145 -9.446 1.00 82.44 96 VAL A CA 1
ATOM 780 C C . VAL A 1 96 ? 13.030 -34.968 -8.791 1.00 82.44 96 VAL A C 1
ATOM 782 O O . VAL A 1 96 ? 12.317 -34.010 -9.085 1.00 82.44 96 VAL A O 1
ATOM 785 N N . ASP A 1 97 ? 12.661 -35.902 -7.920 1.00 87.94 97 ASP A N 1
ATOM 786 C CA . ASP A 1 97 ? 11.425 -35.807 -7.155 1.00 87.94 97 ASP A CA 1
ATOM 787 C C . ASP A 1 97 ? 11.561 -34.723 -6.070 1.00 87.94 97 ASP A C 1
ATOM 789 O O . ASP A 1 97 ? 12.341 -34.851 -5.126 1.00 87.94 97 ASP A O 1
ATOM 793 N N . PHE A 1 98 ? 10.794 -33.640 -6.208 1.00 88.44 98 PHE A N 1
ATOM 794 C CA . PHE A 1 98 ? 10.737 -32.537 -5.242 1.00 88.44 98 PHE A CA 1
ATOM 795 C C . PHE A 1 98 ? 9.588 -32.679 -4.232 1.00 88.44 98 PHE A C 1
ATOM 797 O O . PHE A 1 98 ? 9.274 -31.721 -3.519 1.00 88.44 98 PHE A O 1
ATOM 804 N N . SER A 1 99 ? 8.953 -33.852 -4.136 1.00 91.44 99 SER A N 1
ATOM 805 C CA . SER A 1 99 ? 7.802 -34.096 -3.257 1.00 91.44 99 SER A CA 1
ATOM 806 C C . SER A 1 99 ? 8.048 -33.688 -1.804 1.00 91.44 99 SER A C 1
ATOM 808 O O . SER A 1 99 ? 7.163 -33.110 -1.169 1.00 91.44 99 SER A O 1
ATOM 810 N N . ASP A 1 100 ? 9.245 -33.935 -1.274 1.00 90.81 100 ASP A N 1
ATOM 811 C CA . ASP A 1 100 ? 9.574 -33.596 0.113 1.00 90.81 100 ASP A CA 1
ATOM 812 C C . ASP A 1 100 ? 9.704 -32.086 0.328 1.00 90.81 100 ASP A C 1
ATOM 814 O O . ASP A 1 100 ? 9.192 -31.554 1.315 1.00 90.81 100 ASP A O 1
ATOM 818 N N . LEU A 1 101 ? 10.276 -31.366 -0.640 1.00 88.75 101 LEU A N 1
ATOM 819 C CA . LEU A 1 101 ? 10.336 -29.906 -0.606 1.00 88.75 101 LEU A CA 1
ATOM 820 C C . LEU A 1 101 ? 8.926 -29.302 -0.683 1.00 88.75 101 LEU A C 1
ATOM 822 O O . LEU A 1 101 ? 8.582 -28.419 0.101 1.00 88.75 101 LEU A O 1
ATOM 826 N N . ILE A 1 102 ? 8.080 -29.819 -1.580 1.00 91.06 102 ILE A N 1
ATOM 827 C CA . ILE A 1 102 ? 6.692 -29.365 -1.742 1.00 91.06 102 ILE A CA 1
ATOM 828 C C . ILE A 1 102 ? 5.897 -29.581 -0.447 1.00 91.06 102 ILE A C 1
ATOM 830 O O . ILE A 1 102 ? 5.129 -28.702 -0.050 1.00 91.06 102 ILE A O 1
ATOM 834 N N . LYS A 1 103 ? 6.092 -30.712 0.246 1.00 94.94 103 LYS A N 1
ATOM 835 C CA . LYS A 1 103 ? 5.467 -30.969 1.554 1.00 94.94 103 LYS A CA 1
ATOM 836 C C . LYS A 1 103 ? 5.917 -29.955 2.603 1.00 94.94 103 LYS A C 1
ATOM 838 O O . LYS A 1 103 ? 5.066 -29.411 3.305 1.00 94.94 103 LYS A O 1
ATOM 843 N N . ILE A 1 104 ? 7.217 -29.668 2.693 1.00 93.50 104 ILE A N 1
ATOM 844 C CA . ILE A 1 104 ? 7.763 -28.679 3.636 1.00 93.50 104 ILE A CA 1
ATOM 845 C C . ILE A 1 104 ? 7.149 -27.300 3.364 1.00 93.50 104 ILE A C 1
ATOM 847 O O . ILE A 1 104 ? 6.632 -26.664 4.283 1.00 93.50 104 ILE A O 1
ATOM 851 N N . VAL A 1 105 ? 7.115 -26.866 2.100 1.00 91.56 105 VAL A N 1
ATOM 852 C CA . VAL A 1 105 ? 6.556 -25.559 1.729 1.00 91.56 105 VAL A CA 1
ATOM 853 C C . VAL A 1 105 ? 5.058 -25.491 2.021 1.00 91.56 105 VAL A C 1
ATOM 855 O O . VAL A 1 105 ? 4.617 -24.527 2.635 1.00 91.56 105 VAL A O 1
ATOM 858 N N . LYS A 1 106 ? 4.268 -26.518 1.680 1.00 93.44 106 LYS A N 1
ATOM 859 C CA . LYS A 1 106 ? 2.824 -26.544 1.991 1.00 93.44 106 LYS A CA 1
ATOM 860 C C . LYS A 1 106 ? 2.539 -26.549 3.495 1.00 93.44 106 LYS A C 1
ATOM 862 O O . LYS A 1 106 ? 1.558 -25.951 3.924 1.00 93.44 106 LYS A O 1
ATOM 867 N N . THR A 1 107 ? 3.391 -27.203 4.286 1.00 94.25 107 THR A N 1
ATOM 868 C CA . THR A 1 107 ? 3.252 -27.270 5.751 1.00 94.25 107 THR A CA 1
ATOM 869 C C . THR A 1 107 ? 3.522 -25.910 6.393 1.00 94.25 107 THR A C 1
ATOM 871 O O . THR A 1 107 ? 2.804 -25.506 7.304 1.00 94.25 107 THR A O 1
ATOM 874 N N . HIS A 1 108 ? 4.543 -25.192 5.919 1.00 92.19 108 HIS A N 1
ATOM 875 C CA . HIS A 1 108 ? 4.969 -23.928 6.524 1.00 92.19 108 HIS A CA 1
ATOM 876 C C . HIS A 1 108 ? 4.335 -22.680 5.890 1.00 92.19 108 HIS A C 1
ATOM 878 O O . HIS A 1 108 ? 4.197 -21.665 6.568 1.00 92.19 108 HIS A O 1
ATOM 884 N N . PHE A 1 109 ? 3.910 -22.748 4.625 1.00 87.44 109 PHE A N 1
ATOM 885 C CA . PHE A 1 109 ? 3.392 -21.618 3.847 1.00 87.44 109 PHE A CA 1
ATOM 886 C C . PHE A 1 109 ? 2.092 -21.980 3.104 1.00 87.44 109 PHE A C 1
ATOM 888 O O . PHE A 1 109 ? 2.033 -21.899 1.876 1.00 87.44 109 PHE A O 1
ATOM 895 N N . PRO A 1 110 ? 1.007 -22.346 3.814 1.00 88.81 110 PRO A N 1
ATOM 896 C CA . PRO A 1 110 ? -0.232 -22.813 3.184 1.00 88.81 110 PRO A CA 1
ATOM 897 C C . PRO A 1 110 ? -0.927 -21.752 2.312 1.00 88.81 110 PRO A C 1
ATOM 899 O O . PRO A 1 110 ? -1.719 -22.097 1.439 1.00 88.81 110 PRO A O 1
ATOM 902 N N . ALA A 1 111 ? -0.632 -20.465 2.522 1.00 78.75 111 ALA A N 1
ATOM 903 C CA . ALA A 1 111 ? -1.177 -19.368 1.723 1.00 78.75 111 ALA A CA 1
ATOM 904 C C . ALA A 1 111 ? -0.457 -19.167 0.374 1.00 78.75 111 ALA A C 1
ATOM 906 O O . ALA A 1 111 ? -0.997 -18.507 -0.514 1.00 78.75 111 ALA A O 1
ATOM 907 N N . GLN A 1 112 ? 0.756 -19.705 0.199 1.00 80.62 112 GLN A N 1
ATOM 908 C CA . GLN A 1 112 ? 1.524 -19.536 -1.033 1.00 80.62 112 GLN A CA 1
ATOM 909 C C . GLN A 1 112 ? 1.170 -20.621 -2.049 1.00 80.62 112 GLN A C 1
ATOM 911 O O . GLN A 1 112 ? 1.257 -21.821 -1.787 1.00 80.62 112 GLN A O 1
ATOM 916 N N . LYS A 1 113 ? 0.793 -20.189 -3.254 1.00 88.00 113 LYS A N 1
ATOM 917 C CA . LYS A 1 113 ? 0.503 -21.089 -4.367 1.00 88.00 113 LYS A CA 1
ATOM 918 C C . LYS A 1 113 ? 1.808 -21.481 -5.058 1.00 88.00 113 LYS A C 1
ATOM 920 O O . LYS A 1 113 ? 2.400 -20.672 -5.767 1.00 88.00 113 LYS A O 1
ATOM 925 N N . ILE A 1 114 ? 2.237 -22.723 -4.855 1.00 87.75 114 ILE A N 1
ATOM 926 C CA . ILE A 1 114 ? 3.340 -23.321 -5.615 1.00 87.75 114 ILE A CA 1
ATOM 927 C C . ILE A 1 114 ? 2.849 -23.536 -7.052 1.00 87.75 114 ILE A C 1
ATOM 929 O O . ILE A 1 114 ? 1.732 -24.010 -7.266 1.00 87.75 114 ILE A O 1
ATOM 933 N N . LEU A 1 115 ? 3.650 -23.124 -8.033 1.00 83.50 115 LEU A N 1
ATOM 934 C CA . LEU A 1 115 ? 3.366 -23.369 -9.443 1.00 83.50 115 LEU A CA 1
ATOM 935 C C . LEU A 1 115 ? 3.988 -24.712 -9.830 1.00 83.50 115 LEU A C 1
ATOM 937 O O . LEU A 1 115 ? 5.205 -24.857 -9.781 1.00 83.50 115 LEU A O 1
ATOM 941 N N . ASP A 1 116 ? 3.150 -25.674 -10.211 1.00 82.06 116 ASP A N 1
ATOM 942 C CA . ASP A 1 116 ? 3.588 -27.029 -10.579 1.00 82.06 116 ASP A CA 1
ATOM 943 C C . ASP A 1 116 ? 4.186 -27.098 -11.998 1.00 82.06 116 ASP A C 1
ATOM 945 O O . ASP A 1 116 ? 4.808 -28.088 -12.374 1.00 82.06 116 ASP A O 1
ATOM 949 N N . SER A 1 117 ? 4.013 -26.042 -12.797 1.00 84.00 117 SER A N 1
ATOM 950 C CA . SER A 1 117 ? 4.545 -25.935 -14.154 1.00 84.00 117 SER A CA 1
ATOM 951 C C . SER A 1 117 ? 5.283 -24.616 -14.346 1.00 84.00 117 SER A C 1
ATOM 953 O O . SER A 1 117 ? 4.914 -23.591 -13.760 1.00 84.00 117 SER A O 1
ATOM 955 N N . GLN A 1 118 ? 6.291 -24.618 -15.222 1.00 79.38 118 GLN A N 1
ATOM 956 C CA . GLN A 1 118 ? 6.895 -23.371 -15.679 1.00 79.38 118 GLN A CA 1
ATOM 957 C C . GLN A 1 118 ? 5.802 -22.452 -16.249 1.00 79.38 118 GLN A C 1
ATOM 959 O O . GLN A 1 118 ? 4.893 -22.927 -16.940 1.00 79.38 118 GLN A O 1
ATOM 964 N N . PRO A 1 119 ? 5.828 -21.151 -15.918 1.00 77.81 119 PRO A N 1
ATOM 965 C CA . PRO A 1 119 ? 4.904 -20.203 -16.510 1.00 77.81 119 PRO A CA 1
ATOM 966 C C . PRO A 1 119 ? 5.142 -20.152 -18.020 1.00 77.81 119 PRO A C 1
ATOM 968 O O . PRO A 1 119 ? 6.284 -20.104 -18.465 1.00 77.81 119 PRO A O 1
ATOM 971 N N . ASP A 1 120 ? 4.053 -20.155 -18.784 1.00 90.31 120 ASP A N 1
ATOM 972 C CA . ASP A 1 120 ? 4.080 -19.997 -20.238 1.00 90.31 120 ASP A CA 1
ATOM 973 C C . ASP A 1 120 ? 4.900 -18.754 -20.638 1.00 90.31 120 ASP A C 1
ATOM 975 O O . ASP A 1 120 ? 4.841 -17.715 -19.967 1.00 90.31 120 ASP A O 1
ATOM 979 N N . ASP A 1 121 ? 5.636 -18.842 -21.745 1.00 87.19 121 ASP A N 1
ATOM 980 C CA . ASP A 1 121 ? 6.493 -17.778 -22.286 1.00 87.19 121 ASP A CA 1
ATOM 981 C C . ASP A 1 121 ? 5.726 -16.459 -22.459 1.00 87.19 121 ASP A C 1
ATOM 983 O O . ASP A 1 121 ? 6.287 -15.367 -22.324 1.00 87.19 121 ASP A O 1
ATOM 987 N N . ALA A 1 122 ? 4.416 -16.543 -22.710 1.00 86.81 122 ALA A N 1
ATOM 988 C CA . ALA A 1 122 ? 3.520 -15.394 -22.741 1.00 86.81 122 ALA A CA 1
ATOM 989 C C . ALA A 1 122 ? 3.498 -14.624 -21.403 1.00 86.81 122 ALA A C 1
ATOM 991 O O . ALA A 1 122 ? 3.641 -13.400 -21.388 1.00 86.81 122 ALA A O 1
ATOM 992 N N . ARG A 1 123 ? 3.395 -15.329 -20.269 1.00 82.19 123 ARG A N 1
ATOM 993 C CA . ARG A 1 123 ? 3.408 -14.728 -18.921 1.00 82.19 123 ARG A CA 1
ATOM 994 C C . ARG A 1 123 ? 4.790 -14.220 -18.532 1.00 82.19 123 ARG A C 1
ATOM 996 O O . ARG A 1 123 ? 4.902 -13.177 -17.884 1.00 82.19 123 ARG A O 1
ATOM 1003 N N . ALA A 1 124 ? 5.845 -14.929 -18.934 1.00 81.75 124 ALA A N 1
AT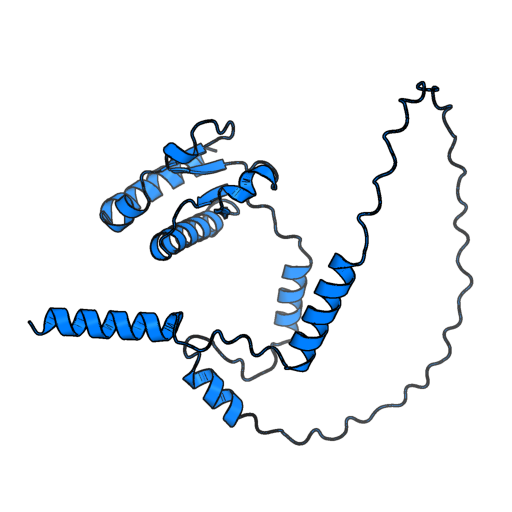OM 1004 C CA . ALA A 1 124 ? 7.215 -14.469 -18.730 1.00 81.75 124 ALA A CA 1
ATOM 1005 C C . ALA A 1 124 ? 7.459 -13.134 -19.455 1.00 81.75 124 ALA A C 1
ATOM 1007 O O . ALA A 1 124 ? 8.002 -12.202 -18.861 1.00 81.75 124 ALA A O 1
ATOM 1008 N N . LYS A 1 125 ? 6.972 -12.991 -20.698 1.00 86.81 125 LYS A N 1
ATOM 1009 C CA . LYS A 1 125 ? 7.027 -11.728 -21.453 1.00 86.81 125 LYS A CA 1
ATOM 1010 C C . LYS A 1 125 ? 6.222 -10.609 -20.797 1.00 86.81 125 LYS A C 1
ATOM 1012 O O . LYS A 1 125 ? 6.725 -9.491 -20.728 1.00 86.81 125 LYS A O 1
ATOM 1017 N N . GLU A 1 126 ? 5.028 -10.897 -20.284 1.00 82.62 126 GLU A N 1
ATOM 1018 C CA . GLU A 1 126 ? 4.215 -9.915 -19.551 1.00 82.62 126 GLU A CA 1
ATOM 1019 C C . GLU A 1 126 ? 4.942 -9.416 -18.290 1.00 82.62 126 GLU A C 1
ATOM 1021 O O . GLU A 1 126 ? 5.019 -8.216 -18.027 1.00 82.62 126 GLU A O 1
ATOM 1026 N N . THR A 1 127 ? 5.558 -10.331 -17.540 1.00 79.38 127 THR A N 1
ATOM 1027 C CA . THR A 1 127 ? 6.339 -9.999 -16.337 1.00 79.38 127 THR A CA 1
ATOM 1028 C C . THR A 1 127 ? 7.590 -9.196 -16.690 1.00 79.38 127 THR A C 1
ATOM 1030 O O . THR A 1 127 ? 7.881 -8.181 -16.063 1.00 79.38 127 THR A O 1
ATOM 1033 N N . ALA A 1 128 ? 8.296 -9.589 -17.751 1.00 82.38 128 ALA A N 1
ATOM 1034 C CA . ALA A 1 128 ? 9.449 -8.852 -18.249 1.00 82.38 128 ALA A CA 1
ATOM 1035 C C . ALA A 1 128 ? 9.066 -7.449 -18.751 1.00 82.38 128 ALA A C 1
ATOM 1037 O O . ALA A 1 128 ? 9.843 -6.513 -18.587 1.00 82.38 128 ALA A O 1
ATOM 1038 N N . GLN A 1 129 ? 7.879 -7.270 -19.341 1.00 79.06 129 GLN A N 1
ATOM 1039 C CA . GLN A 1 129 ? 7.363 -5.945 -19.700 1.00 79.06 129 GLN A CA 1
ATOM 1040 C C . GLN A 1 129 ? 7.067 -5.100 -18.460 1.00 79.06 129 GLN A C 1
ATOM 1042 O O . GLN A 1 129 ? 7.470 -3.939 -18.426 1.00 79.06 129 GLN A O 1
ATOM 1047 N N . LYS A 1 130 ? 6.468 -5.685 -17.413 1.00 76.00 130 LYS A N 1
ATOM 1048 C CA . LYS A 1 130 ? 6.273 -5.003 -16.120 1.00 76.00 130 LYS A CA 1
ATOM 1049 C C . LYS A 1 130 ? 7.593 -4.523 -15.511 1.00 76.00 130 LYS A C 1
ATOM 1051 O O . LYS A 1 130 ? 7.608 -3.488 -14.866 1.00 76.00 130 LYS A O 1
ATOM 1056 N N . TRP A 1 131 ? 8.701 -5.226 -15.750 1.00 72.50 131 TRP A N 1
ATOM 1057 C CA . TRP A 1 131 ? 10.035 -4.799 -15.301 1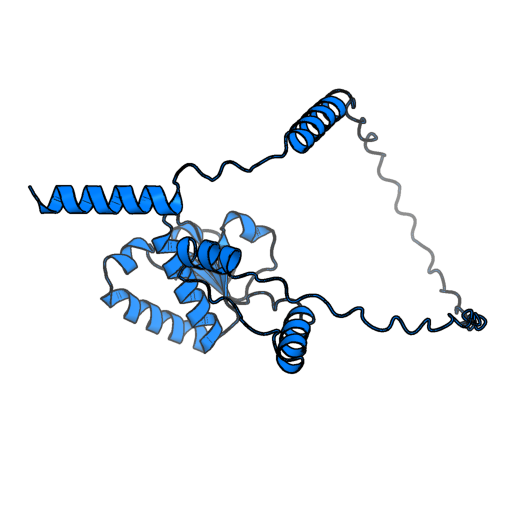.00 72.50 131 TRP A CA 1
ATOM 1058 C C . TRP A 1 131 ? 10.694 -3.746 -16.199 1.00 72.50 131 TRP A C 1
ATOM 1060 O O . TRP A 1 131 ? 11.586 -3.033 -15.750 1.00 72.50 131 TRP A O 1
ATOM 1070 N N . LYS A 1 132 ? 10.295 -3.655 -17.473 1.00 76.06 132 LYS A N 1
ATOM 1071 C CA . LYS A 1 132 ? 10.850 -2.683 -18.431 1.00 76.06 132 LYS A CA 1
ATOM 1072 C C . LYS A 1 132 ? 10.274 -1.285 -18.260 1.00 76.06 132 LYS A C 1
ATOM 1074 O O . LYS A 1 132 ? 10.946 -0.317 -18.610 1.00 76.06 132 LYS A O 1
ATOM 1079 N N . HIS A 1 133 ? 9.048 -1.174 -17.766 1.00 64.31 133 HIS A N 1
ATOM 1080 C CA . HIS A 1 133 ? 8.467 0.120 -17.447 1.00 64.31 133 HIS A CA 1
ATOM 1081 C C . HIS A 1 133 ? 8.910 0.511 -16.031 1.00 64.31 133 HIS A C 1
ATOM 1083 O O . HIS A 1 133 ? 8.618 -0.236 -15.096 1.00 64.31 133 HIS A O 1
ATOM 1089 N N . PRO A 1 134 ? 9.648 1.626 -15.849 1.00 64.12 134 PRO A N 1
ATOM 1090 C CA . PRO A 1 134 ? 9.965 2.110 -14.512 1.00 64.12 134 PRO A CA 1
ATOM 1091 C C . PRO A 1 134 ? 8.652 2.305 -13.757 1.00 64.12 134 PRO A C 1
ATOM 1093 O O . PRO A 1 134 ? 7.672 2.762 -14.352 1.00 64.12 134 PRO A O 1
ATOM 1096 N N . ALA A 1 135 ? 8.623 1.908 -12.482 1.00 73.38 135 ALA A N 1
ATOM 1097 C CA . ALA A 1 135 ? 7.451 2.093 -11.639 1.00 73.38 135 ALA A CA 1
ATOM 1098 C C . ALA A 1 135 ? 6.992 3.548 -11.776 1.00 73.38 135 ALA A C 1
ATOM 1100 O O . ALA A 1 135 ? 7.775 4.471 -11.542 1.00 73.38 135 ALA A O 1
ATOM 1101 N N . ILE A 1 136 ? 5.760 3.737 -12.252 1.00 79.38 136 ILE A N 1
ATOM 1102 C CA . ILE A 1 136 ? 5.177 5.068 -12.378 1.00 79.38 136 ILE A CA 1
ATOM 1103 C C . ILE A 1 136 ? 5.184 5.648 -10.960 1.00 79.38 136 ILE A C 1
ATOM 1105 O O . ILE A 1 136 ? 4.659 4.986 -10.058 1.00 79.38 136 ILE A O 1
ATOM 1109 N N . PRO A 1 137 ? 5.831 6.805 -10.726 1.00 83.69 137 PRO A N 1
ATOM 1110 C CA . PRO A 1 137 ? 5.889 7.370 -9.391 1.00 83.69 137 PRO A CA 1
ATOM 1111 C C . PRO A 1 137 ? 4.455 7.606 -8.902 1.00 83.69 137 PRO A C 1
ATOM 1113 O O . PRO A 1 137 ? 3.627 8.094 -9.678 1.00 83.69 137 PRO A O 1
ATOM 1116 N N . PRO A 1 138 ? 4.134 7.233 -7.654 1.00 87.81 138 PRO A N 1
ATOM 1117 C CA . PRO A 1 138 ? 2.781 7.367 -7.145 1.00 87.81 138 PRO A CA 1
ATOM 1118 C C . PRO A 1 138 ? 2.391 8.845 -7.112 1.00 87.81 138 PRO A C 1
ATOM 1120 O O . PRO A 1 138 ? 3.077 9.665 -6.500 1.00 87.81 138 PRO A O 1
ATOM 1123 N N . GLU A 1 139 ? 1.282 9.181 -7.768 1.00 94.06 139 GLU A N 1
ATOM 1124 C CA . GLU A 1 139 ? 0.724 10.536 -7.765 1.00 94.06 139 GLU A CA 1
ATOM 1125 C C . GLU A 1 139 ? 0.066 10.866 -6.424 1.00 94.06 139 GLU A C 1
ATOM 1127 O O . GLU A 1 139 ? -0.014 12.035 -6.041 1.00 94.06 139 GLU A O 1
ATOM 1132 N N . VAL A 1 140 ?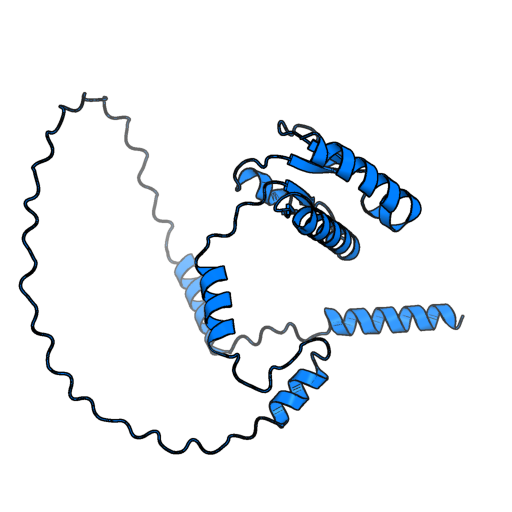 -0.40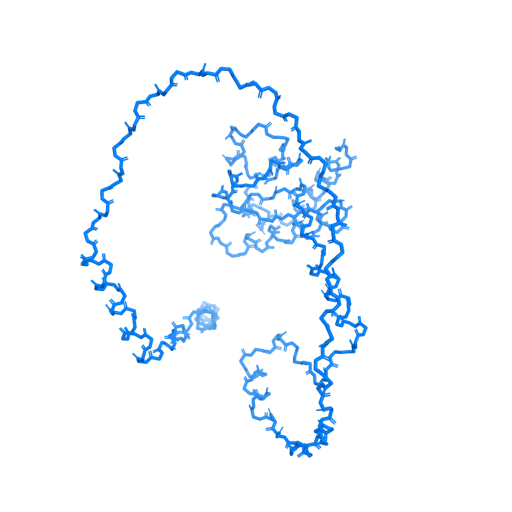2 9.841 -5.710 1.00 96.38 140 VAL A N 1
ATOM 1133 C CA . VAL A 1 140 ? -1.091 9.974 -4.430 1.00 96.38 140 VAL A CA 1
ATOM 1134 C C . VAL A 1 140 ? -0.293 9.270 -3.339 1.00 96.38 140 VAL A C 1
ATOM 1136 O O . VAL A 1 140 ? -0.050 8.064 -3.402 1.00 96.38 140 VAL A O 1
ATOM 1139 N N . TRP A 1 141 ? 0.111 10.014 -2.314 1.00 96.88 141 TRP A N 1
ATOM 1140 C CA . TRP A 1 141 ? 0.823 9.456 -1.166 1.00 96.88 141 TRP A CA 1
ATOM 1141 C C . TRP A 1 141 ? -0.097 9.346 0.032 1.00 96.88 141 TRP A C 1
ATOM 1143 O O . TRP A 1 141 ? -0.777 10.306 0.381 1.00 96.88 141 TRP A O 1
ATOM 1153 N N . ILE A 1 142 ? -0.077 8.195 0.695 1.00 97.12 142 ILE A N 1
ATOM 1154 C CA . ILE A 1 142 ? -0.737 7.992 1.982 1.00 97.12 142 ILE A CA 1
ATOM 1155 C C . ILE A 1 142 ? 0.348 7.893 3.050 1.00 97.12 142 ILE A C 1
ATOM 1157 O O . ILE A 1 142 ? 1.129 6.942 3.055 1.00 97.12 142 ILE A O 1
ATOM 1161 N N . LEU A 1 143 ? 0.420 8.885 3.933 1.00 96.69 143 LEU A N 1
ATOM 1162 C CA . LEU A 1 143 ? 1.426 8.952 4.985 1.00 96.69 143 LEU A CA 1
ATOM 1163 C C . LEU A 1 143 ? 1.108 7.949 6.094 1.00 96.69 143 LEU A C 1
ATOM 1165 O O . LEU A 1 143 ? 0.064 8.025 6.744 1.00 96.69 143 LEU A O 1
ATOM 1169 N N . ASP A 1 144 ? 2.047 7.038 6.327 1.00 95.94 144 ASP A N 1
ATOM 1170 C CA . ASP A 1 144 ? 1.992 6.055 7.403 1.00 95.94 144 ASP A CA 1
ATOM 1171 C C . ASP A 1 144 ? 2.780 6.551 8.621 1.00 95.94 144 ASP A C 1
ATOM 1173 O O . ASP A 1 144 ? 4.004 6.723 8.575 1.00 95.94 144 ASP A O 1
ATOM 1177 N N . SER A 1 145 ? 2.063 6.768 9.724 1.00 94.06 145 SER A N 1
ATOM 1178 C CA . SER A 1 145 ? 2.630 6.961 11.064 1.00 94.06 145 SER A CA 1
ATOM 1179 C C . SER A 1 145 ? 2.269 5.827 12.022 1.00 94.06 145 SER A C 1
ATOM 1181 O O . SER A 1 145 ? 2.536 5.929 13.223 1.00 94.06 145 SER A O 1
ATOM 1183 N N . SER A 1 146 ? 1.594 4.788 11.530 1.00 88.44 146 SER A N 1
ATOM 1184 C CA . SER A 1 146 ? 1.075 3.720 12.368 1.00 88.44 146 SER A CA 1
ATOM 1185 C C . SER A 1 146 ? 2.201 2.814 12.854 1.00 88.44 146 SER A C 1
ATOM 1187 O O . SER A 1 146 ? 3.168 2.519 12.150 1.00 88.44 146 SER A O 1
ATOM 1189 N N . ARG A 1 147 ? 2.085 2.363 14.104 1.00 88.62 147 ARG A N 1
ATOM 1190 C CA . ARG A 1 147 ? 2.920 1.272 14.636 1.00 88.62 147 ARG A CA 1
ATOM 1191 C C . ARG A 1 147 ? 2.200 -0.069 14.559 1.00 88.62 147 ARG A C 1
ATOM 1193 O O . ARG A 1 147 ? 2.848 -1.111 14.620 1.00 88.62 147 ARG A O 1
ATOM 1200 N N . ALA A 1 148 ? 0.872 -0.036 14.473 1.00 95.19 148 ALA A N 1
ATOM 1201 C CA . ALA A 1 148 ? 0.042 -1.222 14.451 1.00 95.19 148 ALA A CA 1
ATOM 1202 C C . ALA A 1 148 ? -0.050 -1.786 13.020 1.00 95.19 148 ALA A C 1
ATOM 1204 O O . ALA A 1 148 ? -0.364 -1.044 12.089 1.00 95.19 148 ALA A O 1
ATOM 1205 N N . PRO A 1 149 ? 0.167 -3.098 12.825 1.00 94.06 149 PRO A N 1
ATOM 1206 C CA . PRO A 1 149 ? 0.116 -3.710 11.496 1.00 94.06 149 PRO A CA 1
ATOM 1207 C C . PRO A 1 149 ? -1.285 -3.649 10.867 1.00 94.06 149 PRO A C 1
ATOM 1209 O O . PRO A 1 149 ? -1.410 -3.569 9.649 1.00 94.06 149 PRO A O 1
ATOM 1212 N N . GLU A 1 150 ? -2.342 -3.650 11.683 1.00 94.88 150 GLU A N 1
ATOM 1213 C CA . GLU A 1 150 ? -3.733 -3.559 11.219 1.00 94.88 150 GLU A CA 1
ATOM 1214 C C . GLU A 1 150 ? -4.046 -2.201 10.581 1.00 94.88 150 GLU A C 1
ATOM 1216 O O . GLU A 1 150 ? -4.743 -2.124 9.568 1.00 94.88 150 GLU A O 1
ATOM 1221 N N . GLU A 1 151 ? -3.498 -1.128 11.152 1.00 95.19 151 GLU A N 1
ATOM 1222 C CA . GLU A 1 151 ? -3.658 0.230 10.635 1.00 95.19 151 GLU A CA 1
ATOM 1223 C C . GLU A 1 151 ? -2.939 0.383 9.297 1.00 95.19 151 GLU A C 1
ATOM 1225 O O . GLU A 1 151 ? -3.518 0.889 8.335 1.00 95.19 151 GLU A O 1
ATOM 1230 N N . ARG A 1 152 ? -1.715 -0.143 9.203 1.00 95.44 152 ARG A N 1
ATOM 1231 C CA . ARG A 1 152 ? -0.970 -0.187 7.947 1.00 95.44 152 ARG A CA 1
ATOM 1232 C C . ARG A 1 152 ? -1.722 -0.959 6.865 1.00 95.44 152 ARG A C 1
ATOM 1234 O O . ARG A 1 152 ? -1.871 -0.454 5.757 1.00 95.44 152 ARG A O 1
ATOM 1241 N N . LEU A 1 153 ? -2.248 -2.143 7.188 1.00 95.69 153 LEU A N 1
ATOM 1242 C CA . LEU A 1 153 ? -3.036 -2.945 6.247 1.00 95.69 153 LEU A CA 1
ATOM 1243 C C . LEU A 1 153 ? -4.283 -2.185 5.770 1.00 95.69 153 LEU A C 1
ATOM 1245 O O . LEU A 1 153 ? -4.671 -2.265 4.605 1.00 95.69 153 LEU A O 1
ATOM 1249 N N . PHE A 1 154 ? -4.923 -1.423 6.657 1.00 95.81 154 PHE A N 1
ATOM 1250 C CA . PHE A 1 154 ? -6.035 -0.556 6.283 1.00 95.81 154 PHE A CA 1
ATOM 1251 C C . PHE A 1 154 ? -5.611 0.540 5.294 1.00 95.81 154 PHE A C 1
ATOM 1253 O O . PHE A 1 154 ? -6.298 0.732 4.290 1.00 95.81 154 PHE A O 1
ATOM 1260 N N . LEU A 1 155 ? -4.477 1.212 5.522 1.00 96.62 155 LEU A N 1
ATOM 1261 C CA . LEU A 1 155 ? -3.939 2.198 4.577 1.00 96.62 155 LEU A CA 1
ATOM 1262 C C . LEU A 1 155 ? -3.570 1.566 3.231 1.00 96.62 155 LEU A C 1
ATOM 1264 O O . LEU A 1 155 ? -3.861 2.150 2.192 1.00 96.62 155 LEU A O 1
ATOM 1268 N N . GLU A 1 156 ? -2.972 0.374 3.234 1.00 96.81 156 GLU A N 1
ATOM 1269 C CA . GLU A 1 156 ? -2.618 -0.364 2.015 1.00 96.81 156 GLU A CA 1
ATOM 1270 C C . GLU A 1 156 ? -3.869 -0.716 1.198 1.00 96.81 156 GLU A C 1
ATOM 1272 O O . GLU A 1 156 ? -3.885 -0.521 -0.016 1.00 96.81 156 GLU A O 1
ATOM 1277 N N . ASN A 1 157 ? -4.958 -1.124 1.857 1.00 96.44 157 ASN A N 1
ATOM 1278 C CA . ASN A 1 157 ? -6.244 -1.346 1.192 1.00 96.44 157 ASN A CA 1
ATOM 1279 C C . ASN A 1 157 ? -6.826 -0.052 0.599 1.00 96.44 157 ASN A C 1
ATOM 1281 O O . ASN A 1 157 ? -7.413 -0.085 -0.484 1.00 96.44 157 ASN A O 1
ATOM 1285 N N . ILE A 1 158 ? -6.667 1.092 1.277 1.00 96.56 158 ILE A N 1
ATOM 1286 C CA . ILE A 1 158 ? -7.075 2.391 0.724 1.00 96.56 158 ILE A CA 1
ATOM 1287 C C . ILE A 1 158 ? -6.213 2.747 -0.487 1.00 96.56 158 ILE A C 1
ATOM 1289 O O . ILE A 1 158 ? -6.768 3.130 -1.513 1.00 96.56 158 ILE A O 1
ATOM 1293 N N . ALA A 1 159 ? -4.888 2.600 -0.398 1.00 96.81 159 ALA A N 1
ATOM 1294 C CA . ALA A 1 159 ? -3.982 2.855 -1.514 1.00 96.81 159 ALA A CA 1
ATOM 1295 C C . ALA A 1 159 ? -4.362 1.998 -2.724 1.00 96.81 159 ALA A C 1
ATOM 1297 O O . ALA A 1 159 ? -4.548 2.535 -3.808 1.00 96.81 159 ALA A O 1
ATOM 1298 N N . GLN A 1 160 ? -4.596 0.700 -2.523 1.00 96.25 160 GLN A N 1
ATOM 1299 C CA . GLN A 1 160 ? -5.024 -0.203 -3.588 1.00 96.25 160 GLN A CA 1
ATOM 1300 C C . GLN A 1 160 ? -6.371 0.209 -4.199 1.00 96.25 160 GLN A C 1
ATOM 1302 O O . GLN A 1 160 ? -6.554 0.135 -5.413 1.00 96.25 160 GLN A O 1
ATOM 1307 N N . ALA A 1 161 ? -7.325 0.657 -3.379 1.00 96.00 161 ALA A N 1
ATOM 1308 C CA . ALA A 1 161 ? -8.594 1.164 -3.885 1.00 96.00 161 ALA A CA 1
ATOM 1309 C C . ALA A 1 161 ? -8.402 2.456 -4.700 1.00 96.00 161 ALA A C 1
ATOM 1311 O O . ALA A 1 161 ? -9.018 2.608 -5.751 1.00 96.00 161 ALA A O 1
ATOM 1312 N N . ILE A 1 162 ? -7.550 3.381 -4.254 1.00 96.06 162 ILE A N 1
ATOM 1313 C CA . ILE A 1 162 ? -7.275 4.621 -4.991 1.00 96.06 162 ILE A CA 1
ATOM 1314 C C . ILE A 1 162 ? -6.560 4.325 -6.315 1.00 96.06 162 ILE A C 1
ATOM 1316 O O . ILE A 1 162 ? -6.965 4.865 -7.343 1.00 96.06 162 ILE A O 1
ATOM 1320 N N . ASP A 1 163 ? -5.575 3.427 -6.291 1.00 94.81 163 ASP A N 1
ATOM 1321 C CA . ASP A 1 163 ? -4.823 2.956 -7.459 1.00 94.81 163 ASP A CA 1
ATOM 1322 C C . ASP A 1 163 ? -5.747 2.342 -8.520 1.00 94.81 163 ASP A C 1
ATOM 1324 O O . ASP A 1 163 ? -5.650 2.650 -9.705 1.00 94.81 163 ASP A O 1
ATOM 1328 N N . LEU A 1 164 ? -6.731 1.545 -8.089 1.00 92.81 164 LEU A N 1
ATOM 1329 C CA . LEU A 1 164 ? -7.676 0.896 -8.998 1.00 92.81 164 LEU A CA 1
ATOM 1330 C C . LEU A 1 164 ? -8.651 1.871 -9.680 1.00 92.81 164 LEU A C 1
ATOM 1332 O O . LEU A 1 164 ? -9.056 1.627 -10.817 1.00 92.81 164 LEU A O 1
ATOM 1336 N N . TYR A 1 165 ? -9.087 2.926 -8.984 1.00 94.00 165 TYR A N 1
ATOM 1337 C CA . TYR A 1 165 ? -10.192 3.780 -9.445 1.00 94.00 165 TYR A CA 1
ATOM 1338 C C . TYR A 1 165 ? -9.781 5.179 -9.913 1.00 94.00 165 TYR A C 1
ATOM 1340 O O . TYR A 1 165 ? -10.566 5.812 -10.621 1.00 94.00 165 TYR A O 1
ATOM 1348 N N . PHE A 1 166 ? -8.613 5.680 -9.507 1.00 93.81 166 PHE A N 1
ATOM 1349 C CA . PHE A 1 166 ? -8.218 7.070 -9.739 1.00 93.81 166 PHE A CA 1
ATOM 1350 C C . PHE A 1 166 ? -6.791 7.179 -10.279 1.00 93.81 166 PHE A C 1
ATOM 1352 O O . PHE A 1 166 ? -6.608 7.340 -11.483 1.00 93.81 166 PHE A O 1
ATOM 1359 N N . TYR A 1 167 ? -5.794 7.108 -9.398 1.00 93.94 167 TYR A N 1
ATOM 1360 C CA . TYR A 1 167 ? -4.401 7.439 -9.693 1.00 93.94 167 TYR A CA 1
ATOM 1361 C C . TYR A 1 167 ? -3.462 6.491 -8.944 1.00 93.94 167 TYR A C 1
ATOM 1363 O O . TYR A 1 167 ? -3.824 6.075 -7.840 1.00 93.94 167 TYR A O 1
ATOM 1371 N N . PRO A 1 168 ? -2.242 6.240 -9.461 1.00 94.75 168 PRO A N 1
ATOM 1372 C CA . PRO A 1 168 ? -1.228 5.465 -8.759 1.00 94.75 168 PRO A CA 1
ATOM 1373 C C . PRO A 1 168 ? -1.017 5.963 -7.333 1.00 94.75 168 PRO A C 1
ATOM 1375 O O . PRO A 1 168 ? -0.623 7.114 -7.116 1.00 94.75 168 PRO A O 1
ATOM 1378 N N . ALA A 1 169 ? -1.298 5.096 -6.363 1.00 96.12 169 ALA A N 1
ATOM 1379 C CA . ALA A 1 169 ? -1.265 5.434 -4.950 1.00 96.12 169 ALA A CA 1
ATOM 1380 C C . ALA A 1 169 ? -0.362 4.482 -4.171 1.00 96.12 169 ALA A C 1
ATOM 1382 O O . ALA A 1 169 ? -0.361 3.273 -4.397 1.00 96.12 169 ALA A O 1
ATOM 1383 N N . ALA A 1 170 ? 0.393 5.029 -3.221 1.00 96.50 170 ALA A N 1
ATOM 1384 C CA . ALA A 1 170 ? 1.281 4.245 -2.374 1.00 96.50 170 ALA A CA 1
ATOM 1385 C C . ALA A 1 170 ? 1.240 4.719 -0.922 1.00 96.50 170 ALA A C 1
ATOM 1387 O O . ALA A 1 170 ? 1.098 5.909 -0.632 1.00 96.50 170 ALA A O 1
ATOM 1388 N N . VAL A 1 171 ? 1.413 3.765 -0.010 1.00 97.12 171 VAL A N 1
ATOM 1389 C CA . VAL A 1 171 ? 1.626 4.045 1.409 1.00 97.12 171 VAL A CA 1
ATOM 1390 C C . VAL A 1 171 ? 3.110 4.321 1.629 1.00 97.12 171 VAL A C 1
ATOM 1392 O O . VAL A 1 171 ? 3.956 3.470 1.346 1.00 97.12 171 VAL A O 1
ATOM 1395 N N . LEU A 1 172 ? 3.431 5.511 2.131 1.00 95.69 172 LEU A N 1
ATOM 1396 C CA . LEU A 1 172 ? 4.797 5.973 2.347 1.00 95.69 172 LEU A CA 1
ATOM 1397 C C . LEU A 1 172 ? 5.037 6.253 3.834 1.00 95.69 172 LEU A C 1
ATOM 1399 O O . LEU A 1 172 ? 4.262 6.984 4.454 1.00 95.69 172 LEU A O 1
ATOM 1403 N N . PRO A 1 173 ? 6.122 5.715 4.423 1.00 95.19 173 PRO A N 1
ATOM 1404 C CA . PRO A 1 173 ? 6.551 6.127 5.751 1.00 95.19 173 PRO A CA 1
ATOM 1405 C C . PRO A 1 173 ? 6.892 7.615 5.740 1.00 95.19 173 PRO A C 1
ATOM 1407 O O . PRO A 1 173 ? 7.579 8.079 4.829 1.00 95.19 173 PRO A O 1
ATOM 1410 N N . ILE A 1 174 ? 6.506 8.343 6.788 1.00 92.62 174 ILE A N 1
ATOM 1411 C CA . ILE A 1 174 ? 6.782 9.786 6.877 1.00 92.62 174 ILE A CA 1
ATOM 1412 C C . ILE A 1 174 ? 8.274 10.132 6.742 1.00 92.62 174 ILE A C 1
ATOM 1414 O O . ILE A 1 174 ? 8.627 11.170 6.196 1.00 92.62 174 ILE A O 1
ATOM 1418 N N . SER A 1 175 ? 9.164 9.229 7.165 1.00 93.38 175 SER A N 1
ATOM 1419 C CA . SER A 1 175 ? 10.616 9.410 7.069 1.00 93.38 175 SER A CA 1
ATOM 1420 C C . SER A 1 175 ? 11.145 9.474 5.634 1.00 93.38 175 SER A C 1
ATOM 1422 O O . SER A 1 175 ? 12.276 9.897 5.440 1.00 93.38 175 SER A O 1
ATOM 1424 N N . LYS A 1 176 ? 10.369 9.013 4.646 1.00 92.38 176 LYS A N 1
ATOM 1425 C CA . LYS A 1 176 ? 10.759 8.995 3.229 1.00 92.38 176 LYS A CA 1
ATOM 1426 C C . LYS A 1 176 ? 10.191 10.165 2.427 1.00 92.38 176 LYS A C 1
ATOM 1428 O O . LYS A 1 176 ? 10.435 10.250 1.230 1.00 92.38 176 LYS A O 1
ATOM 1433 N N . MET A 1 177 ? 9.436 11.059 3.064 1.00 90.88 177 MET A N 1
ATOM 1434 C CA . MET A 1 177 ? 8.752 12.150 2.368 1.00 90.88 177 MET A CA 1
ATOM 1435 C C . MET A 1 177 ? 9.727 13.117 1.677 1.00 90.88 177 MET A C 1
ATOM 1437 O O . MET A 1 177 ? 9.401 13.651 0.624 1.00 90.88 177 MET A O 1
ATOM 1441 N N . ASP A 1 178 ? 10.920 13.314 2.247 1.00 90.06 178 ASP A N 1
ATOM 1442 C CA . ASP A 1 178 ? 11.930 14.241 1.720 1.00 90.06 178 ASP A CA 1
ATOM 1443 C C . ASP A 1 178 ? 12.803 13.636 0.601 1.00 90.06 178 ASP A C 1
ATOM 1445 O O . ASP A 1 178 ? 13.542 14.362 -0.064 1.00 90.06 178 ASP A O 1
ATOM 1449 N N . GLU A 1 179 ? 12.756 12.312 0.404 1.00 90.12 179 GLU A N 1
ATOM 1450 C CA . GLU A 1 179 ? 13.601 11.596 -0.567 1.00 90.12 179 GLU A CA 1
ATOM 1451 C C . GLU A 1 179 ? 12.966 11.521 -1.965 1.00 90.12 179 GLU A C 1
ATOM 1453 O O . GLU A 1 179 ? 13.673 11.405 -2.967 1.00 90.12 179 GLU A O 1
ATOM 1458 N N . GLU A 1 180 ? 11.639 11.597 -2.033 1.00 86.62 180 GLU A N 1
ATOM 1459 C CA . GLU A 1 180 ? 10.846 11.344 -3.235 1.00 86.62 180 GLU A CA 1
ATOM 1460 C C . GLU A 1 180 ? 10.296 12.662 -3.831 1.00 86.62 180 GLU A C 1
ATOM 1462 O O . GLU A 1 180 ? 10.112 13.654 -3.117 1.00 86.62 180 GLU A O 1
ATOM 1467 N N . PRO A 1 181 ? 10.030 12.731 -5.150 1.00 88.25 181 PRO A N 1
ATOM 1468 C CA . PRO A 1 181 ? 9.464 13.925 -5.775 1.00 88.25 181 PRO A CA 1
ATOM 1469 C C . PRO A 1 181 ? 8.054 14.209 -5.245 1.00 88.25 181 PRO A C 1
ATOM 1471 O O . PRO A 1 181 ? 7.266 13.290 -5.059 1.00 88.25 181 PRO A O 1
ATOM 1474 N N . ALA A 1 182 ? 7.717 15.487 -5.047 1.00 88.19 182 ALA A N 1
ATOM 1475 C CA . ALA A 1 182 ? 6.440 15.876 -4.449 1.00 88.19 182 ALA A CA 1
ATOM 1476 C C . ALA A 1 182 ? 5.236 15.263 -5.201 1.00 88.19 182 ALA A C 1
ATOM 1478 O O . ALA A 1 182 ? 5.130 15.441 -6.420 1.00 88.19 182 ALA A O 1
ATOM 1479 N N . PRO A 1 183 ? 4.319 14.579 -4.494 1.00 93.12 183 PRO A N 1
ATOM 1480 C CA . PRO A 1 183 ? 3.147 13.977 -5.108 1.00 93.12 183 PRO A CA 1
ATOM 1481 C C . PRO A 1 183 ? 2.137 15.045 -5.504 1.00 93.12 183 PRO A C 1
ATOM 1483 O O . PRO A 1 183 ? 2.176 16.192 -5.047 1.00 93.12 183 PRO A O 1
ATOM 1486 N N . ARG A 1 184 ? 1.163 14.634 -6.311 1.00 92.31 184 ARG A N 1
ATOM 1487 C CA . ARG A 1 184 ? 0.007 15.467 -6.635 1.00 92.31 184 ARG A CA 1
ATOM 1488 C C . ARG A 1 184 ? -0.882 15.680 -5.412 1.00 92.31 184 ARG A C 1
ATOM 1490 O O . ARG A 1 184 ? -1.414 16.773 -5.233 1.00 92.31 184 ARG A O 1
ATOM 1497 N N . LEU A 1 185 ? -1.044 14.645 -4.589 1.00 94.25 185 LEU A N 1
ATOM 1498 C CA . LEU A 1 185 ? -1.921 14.667 -3.424 1.00 94.25 185 LEU A CA 1
ATOM 1499 C C . LEU A 1 185 ? -1.335 13.863 -2.263 1.00 94.25 185 LEU A C 1
ATOM 1501 O O . LEU A 1 185 ? -0.812 12.767 -2.460 1.00 94.25 185 LEU A O 1
ATOM 1505 N N . ILE A 1 186 ? -1.486 14.388 -1.048 1.00 95.00 186 ILE A N 1
ATOM 1506 C CA . ILE A 1 186 ? -1.067 13.722 0.187 1.00 95.00 186 ILE A CA 1
ATOM 1507 C C . ILE A 1 186 ? -2.277 13.440 1.075 1.00 95.00 186 ILE A C 1
ATOM 1509 O O . ILE A 1 186 ? -3.062 14.328 1.388 1.00 95.00 186 ILE A O 1
ATOM 1513 N N . LEU A 1 187 ? -2.411 12.204 1.531 1.00 95.38 187 LEU A N 1
ATOM 1514 C CA . LEU A 1 187 ? -3.377 11.793 2.536 1.00 95.38 187 LEU A CA 1
ATOM 1515 C C . LEU A 1 187 ? -2.640 11.476 3.825 1.00 95.38 187 LEU A C 1
ATOM 1517 O O . LEU A 1 187 ? -1.630 10.780 3.815 1.00 95.38 187 LEU A O 1
ATOM 1521 N N . GLY A 1 188 ? -3.148 11.965 4.945 1.00 94.81 188 GLY A N 1
ATOM 1522 C CA . GLY A 1 188 ? -2.543 11.709 6.244 1.00 94.81 188 GLY A CA 1
ATOM 1523 C C . GLY A 1 188 ? -3.446 12.160 7.373 1.00 94.81 188 GLY A C 1
ATOM 1524 O O . GLY A 1 188 ? -4.458 12.829 7.151 1.00 94.81 188 GLY A O 1
ATOM 1525 N N . THR A 1 189 ? -3.091 11.800 8.602 1.00 94.81 189 THR A N 1
ATOM 1526 C CA . THR A 1 189 ? -3.782 12.347 9.771 1.00 94.81 189 THR A CA 1
ATOM 1527 C C . THR A 1 189 ? -3.469 13.837 9.916 1.00 94.81 189 THR A C 1
ATOM 1529 O O . THR A 1 189 ? -2.408 14.303 9.491 1.00 94.81 189 THR A O 1
ATOM 1532 N N . LYS A 1 190 ? -4.389 14.602 10.518 1.00 93.12 190 LYS A N 1
ATOM 1533 C CA . LYS A 1 190 ? -4.238 16.061 10.714 1.00 93.12 190 LYS A CA 1
ATOM 1534 C C . LYS A 1 190 ? -2.874 16.445 11.293 1.00 93.12 190 LYS A C 1
ATOM 1536 O O . LYS A 1 190 ? -2.266 17.404 10.830 1.00 93.12 190 LYS A O 1
ATOM 1541 N N . ASP A 1 191 ? -2.379 15.665 12.249 1.00 93.56 191 ASP A N 1
ATOM 1542 C CA . ASP A 1 191 ? -1.113 15.937 12.928 1.00 93.56 191 ASP A CA 1
ATOM 1543 C C . ASP A 1 191 ? 0.098 15.844 11.992 1.00 93.56 191 ASP A C 1
ATOM 1545 O O . ASP A 1 191 ? 1.029 16.637 12.121 1.00 93.56 191 ASP A O 1
ATOM 1549 N N . LEU A 1 192 ? 0.072 14.919 11.026 1.00 93.69 192 LEU A N 1
ATOM 1550 C CA . LEU A 1 192 ? 1.167 14.706 10.071 1.00 93.69 192 LEU A CA 1
ATOM 1551 C C . LEU A 1 192 ? 1.173 15.741 8.949 1.00 93.69 192 LEU A C 1
ATOM 1553 O O . LEU A 1 192 ? 2.221 16.031 8.383 1.00 93.69 192 LEU A O 1
ATOM 1557 N N . LEU A 1 193 ? 0.002 16.281 8.611 1.00 94.38 193 LEU A N 1
ATOM 1558 C CA . LEU A 1 193 ? -0.136 17.245 7.522 1.00 94.38 193 LEU A CA 1
ATOM 1559 C C . LEU A 1 193 ? 0.260 18.668 7.928 1.00 94.38 193 LEU A C 1
ATOM 1561 O O . LEU A 1 193 ? 0.405 19.542 7.071 1.00 94.38 193 LEU A O 1
ATOM 1565 N N . ASN A 1 194 ? 0.466 18.916 9.222 1.00 93.25 194 ASN A N 1
ATOM 1566 C CA . ASN A 1 194 ? 0.873 20.222 9.719 1.00 93.25 194 ASN A CA 1
ATOM 1567 C C . ASN A 1 194 ? 2.221 20.647 9.115 1.00 93.25 194 ASN A C 1
ATOM 1569 O O . ASN A 1 194 ? 3.263 20.055 9.380 1.00 93.25 194 ASN A O 1
ATOM 1573 N N . GLY A 1 195 ? 2.199 21.718 8.317 1.00 89.75 195 GLY A N 1
ATOM 1574 C CA . GLY A 1 195 ? 3.391 22.282 7.673 1.00 89.75 195 GLY A CA 1
ATOM 1575 C C . GLY A 1 195 ? 3.696 21.731 6.277 1.00 89.75 195 GLY A C 1
ATOM 1576 O O . GLY A 1 195 ? 4.611 22.232 5.620 1.00 89.75 195 GLY A O 1
ATOM 1577 N N . ILE A 1 196 ? 2.915 20.767 5.783 1.00 91.88 196 ILE A N 1
ATOM 1578 C CA . ILE A 1 196 ? 3.023 20.277 4.408 1.00 91.88 196 ILE A CA 1
ATOM 1579 C C . ILE A 1 196 ? 2.395 21.301 3.453 1.00 91.88 196 ILE A C 1
ATOM 1581 O O . ILE A 1 196 ? 1.254 21.721 3.626 1.00 91.88 196 ILE A O 1
ATOM 1585 N N . LYS A 1 197 ? 3.148 21.716 2.425 1.00 90.38 197 LYS A N 1
ATOM 1586 C CA . LYS A 1 197 ? 2.695 22.706 1.423 1.00 90.38 197 LYS A CA 1
ATOM 1587 C C . LYS A 1 197 ? 1.924 22.100 0.246 1.00 90.38 197 LYS A C 1
ATOM 1589 O O . LYS A 1 197 ? 1.331 22.846 -0.529 1.00 90.38 197 LYS A O 1
ATOM 1594 N N . ALA A 1 198 ? 1.984 20.784 0.070 1.00 89.50 198 ALA A N 1
ATOM 1595 C CA . ALA A 1 198 ? 1.304 20.091 -1.019 1.00 89.50 198 ALA A CA 1
ATOM 1596 C C . ALA A 1 198 ? -0.216 20.011 -0.773 1.00 89.50 198 ALA A C 1
ATOM 1598 O O . ALA A 1 198 ? -0.647 20.040 0.387 1.00 89.50 198 ALA A O 1
ATOM 1599 N N . PRO A 1 199 ? -1.033 19.871 -1.837 1.00 93.25 199 PRO A N 1
ATOM 1600 C CA . PRO A 1 199 ? -2.447 19.549 -1.694 1.00 93.25 199 PRO A CA 1
ATOM 1601 C C . PRO A 1 199 ? -2.606 18.317 -0.807 1.00 93.25 199 PRO A C 1
ATOM 1603 O O . PRO A 1 199 ? -1.975 17.284 -1.047 1.00 93.25 199 PRO A O 1
ATOM 1606 N N . SER A 1 200 ? -3.417 18.436 0.243 1.00 94.00 200 SER A N 1
ATOM 1607 C CA . SER A 1 200 ? -3.565 17.361 1.213 1.00 94.00 200 SER A CA 1
ATOM 1608 C C . SER A 1 200 ? -4.993 17.182 1.708 1.00 94.00 200 SER A C 1
ATOM 1610 O O . SER A 1 200 ? -5.768 18.134 1.794 1.00 94.00 200 SER A O 1
ATOM 1612 N N . ILE A 1 201 ? -5.337 15.931 2.016 1.00 94.38 201 ILE A N 1
ATOM 1613 C CA . ILE A 1 201 ? -6.612 15.537 2.613 1.00 94.38 201 ILE A CA 1
ATOM 1614 C C . ILE A 1 201 ? -6.328 15.009 4.008 1.00 94.38 201 ILE A C 1
ATOM 1616 O O . ILE A 1 201 ? -5.681 13.973 4.182 1.00 94.38 201 ILE A O 1
ATOM 1620 N N . ALA A 1 202 ? -6.854 15.721 4.997 1.00 95.00 202 ALA A N 1
ATOM 1621 C CA . ALA A 1 202 ? -6.762 15.311 6.380 1.00 95.00 202 ALA A CA 1
ATOM 1622 C C . ALA A 1 202 ? -7.782 14.219 6.701 1.00 95.00 202 ALA A C 1
ATOM 1624 O O . ALA A 1 202 ? -8.988 14.398 6.532 1.00 95.00 202 ALA A O 1
ATOM 1625 N N . MET A 1 203 ? -7.283 13.103 7.212 1.00 94.81 203 MET A N 1
ATOM 1626 C CA . MET A 1 203 ? -8.074 11.999 7.731 1.00 94.81 203 MET A CA 1
ATOM 1627 C C . MET A 1 203 ? -8.079 12.034 9.264 1.00 94.81 203 MET A C 1
ATOM 1629 O O . MET A 1 203 ? -7.142 12.530 9.895 1.00 94.81 203 MET A O 1
ATOM 1633 N N . GLU A 1 204 ? -9.132 11.497 9.879 1.00 95.62 204 GLU A N 1
ATOM 1634 C CA . GLU A 1 204 ? -9.091 11.130 11.298 1.00 95.62 204 GLU A CA 1
ATOM 1635 C C . GLU A 1 204 ? -8.079 9.998 11.553 1.00 95.62 204 GLU A C 1
ATOM 1637 O O . GLU A 1 204 ? -7.545 9.398 10.614 1.00 95.62 204 GLU A O 1
ATOM 1642 N N . SER A 1 205 ? -7.804 9.705 12.827 1.00 94.94 205 SER A N 1
ATOM 1643 C CA . SER A 1 205 ? -6.930 8.587 13.205 1.00 94.94 205 SER A CA 1
ATOM 1644 C C . SER A 1 205 ? -7.390 7.273 12.561 1.00 94.94 205 SER A C 1
ATOM 1646 O O . SER A 1 205 ? -8.585 7.004 12.447 1.00 94.94 205 SER A O 1
ATOM 1648 N N . ILE A 1 206 ? -6.452 6.410 12.173 1.00 94.38 206 ILE A N 1
ATOM 1649 C CA . ILE A 1 206 ? -6.789 5.122 11.552 1.00 94.38 206 ILE A CA 1
ATOM 1650 C C . ILE A 1 206 ? -7.587 4.250 12.526 1.00 94.38 206 ILE A C 1
ATOM 1652 O O . ILE A 1 206 ? -8.581 3.638 12.129 1.00 94.38 206 ILE A O 1
ATOM 1656 N N . SER A 1 207 ? -7.223 4.278 13.810 1.00 94.56 207 SER A N 1
ATOM 1657 C CA . SER A 1 207 ? -7.928 3.559 14.873 1.00 94.56 207 SER A CA 1
ATOM 1658 C C . SER A 1 207 ? -9.411 3.954 14.937 1.00 94.56 207 SER A C 1
ATOM 1660 O O . SER A 1 207 ? -10.268 3.086 15.076 1.00 94.56 207 SER A O 1
ATOM 1662 N N . PHE A 1 208 ? -9.744 5.231 14.701 1.00 95.94 208 PHE A N 1
ATOM 1663 C CA . PHE A 1 208 ? -11.135 5.703 14.671 1.00 95.94 208 PHE A CA 1
ATOM 1664 C C . PHE A 1 208 ? -11.960 4.998 13.584 1.00 95.94 208 PHE A C 1
ATOM 1666 O O . PHE A 1 208 ? -13.096 4.585 13.823 1.00 95.94 208 PHE A O 1
ATOM 1673 N N . TYR A 1 209 ? -11.395 4.797 12.392 1.00 95.69 209 TYR A N 1
ATOM 1674 C CA . TYR A 1 209 ? -12.093 4.086 11.318 1.00 95.69 209 TYR A CA 1
ATOM 1675 C C . TYR A 1 209 ? -12.191 2.585 11.575 1.00 95.69 209 TYR A C 1
ATOM 1677 O O . TYR A 1 209 ? -13.167 1.960 11.150 1.00 95.69 209 TYR A O 1
ATOM 1685 N N . LEU A 1 210 ? -11.197 1.993 12.240 1.00 93.94 210 LEU A N 1
ATOM 1686 C CA . LEU A 1 210 ? -11.240 0.587 12.637 1.00 93.94 210 LEU A CA 1
ATOM 1687 C C . LEU A 1 210 ? -12.349 0.336 13.668 1.00 93.94 210 LEU A C 1
ATOM 1689 O O . LEU A 1 210 ? -13.119 -0.609 13.496 1.00 93.94 210 LEU A O 1
ATOM 1693 N N . GLU A 1 211 ? -12.494 1.221 14.655 1.00 96.88 211 GLU A N 1
ATOM 1694 C CA . GLU A 1 211 ? -13.530 1.156 15.695 1.00 96.88 211 GLU A CA 1
ATOM 1695 C C . GLU A 1 211 ? -14.931 1.514 15.177 1.00 96.88 211 GLU A C 1
ATOM 1697 O O . GLU A 1 211 ? -15.935 0.999 15.676 1.00 96.88 211 GLU A O 1
ATOM 1702 N N . THR A 1 212 ? -15.016 2.352 14.137 1.00 97.12 212 THR A N 1
ATOM 1703 C CA . THR A 1 212 ? -16.285 2.896 13.629 1.00 97.12 212 THR A CA 1
ATOM 1704 C C . THR A 1 212 ? -16.499 2.576 12.138 1.00 97.12 212 THR A C 1
ATOM 1706 O O . THR A 1 212 ? -16.369 3.448 11.276 1.00 97.12 212 THR A O 1
ATOM 1709 N N . PRO A 1 213 ? -16.907 1.340 11.771 1.00 93.75 213 PRO A N 1
ATOM 1710 C CA . PRO A 1 213 ? -17.004 0.910 10.370 1.00 93.75 213 PRO A CA 1
ATOM 1711 C C . PRO A 1 213 ? -17.918 1.763 9.478 1.00 93.75 213 PRO A C 1
ATOM 1713 O O . PRO A 1 213 ? -17.696 1.850 8.270 1.00 93.75 213 PRO A O 1
ATOM 1716 N N . LYS A 1 214 ? -18.941 2.411 10.052 1.00 95.06 214 LYS A N 1
ATOM 1717 C CA . LYS A 1 214 ? -19.855 3.300 9.313 1.00 95.06 214 LYS A CA 1
ATOM 1718 C C . LYS A 1 214 ? -19.123 4.501 8.708 1.00 95.06 214 LYS A C 1
ATOM 1720 O O . LYS A 1 214 ? -19.446 4.911 7.593 1.00 95.06 214 LYS A O 1
ATOM 1725 N N . GLU A 1 215 ? -18.096 5.000 9.390 1.00 96.25 215 GLU A N 1
ATOM 1726 C CA . GLU A 1 215 ? -17.307 6.146 8.933 1.00 96.25 215 GLU A CA 1
ATOM 1727 C C . GLU A 1 215 ? -16.394 5.789 7.754 1.00 96.25 215 GLU A C 1
ATOM 1729 O O . GLU A 1 215 ? -16.102 6.654 6.936 1.00 96.25 215 GLU A O 1
ATOM 1734 N N . LYS A 1 216 ? -16.039 4.508 7.556 1.00 95.00 216 LYS A N 1
ATOM 1735 C CA . LYS A 1 216 ? -15.283 4.065 6.364 1.00 95.00 216 LYS A CA 1
ATOM 1736 C C . LYS A 1 216 ? -16.023 4.388 5.064 1.00 95.00 216 LYS A C 1
ATOM 1738 O O . LYS A 1 216 ? -15.423 4.815 4.083 1.00 95.00 216 LYS A O 1
ATOM 1743 N N . SER A 1 217 ? -17.347 4.214 5.065 1.00 94.31 217 SER A N 1
ATOM 1744 C CA . SER A 1 217 ? -18.184 4.522 3.898 1.00 94.31 217 SER A CA 1
ATOM 1745 C C . SER A 1 217 ? -18.246 6.021 3.617 1.00 94.31 217 SER A C 1
ATOM 1747 O O . SER A 1 217 ? -18.333 6.429 2.461 1.00 94.31 217 SER A O 1
ATOM 1749 N N . ARG A 1 218 ? -18.216 6.841 4.672 1.00 95.31 218 ARG A N 1
ATOM 1750 C CA . ARG A 1 218 ? -18.178 8.298 4.556 1.00 95.31 218 ARG A CA 1
ATOM 1751 C C . ARG A 1 218 ? -16.826 8.764 4.027 1.00 95.31 218 ARG A C 1
ATOM 1753 O O . ARG A 1 218 ? -16.805 9.447 3.011 1.00 95.31 218 ARG A O 1
ATOM 1760 N N . LEU A 1 219 ? -15.733 8.286 4.626 1.00 94.38 219 LEU A N 1
ATOM 1761 C CA . LEU A 1 219 ? -14.369 8.525 4.159 1.00 94.38 219 LEU A CA 1
ATOM 1762 C C . LEU A 1 219 ? -14.242 8.232 2.662 1.00 94.38 219 LEU A C 1
ATOM 1764 O O . LEU A 1 219 ? -13.755 9.067 1.911 1.00 94.38 219 LEU A O 1
ATOM 1768 N N . TRP A 1 220 ? -14.740 7.081 2.200 1.00 95.19 220 TRP A N 1
ATOM 1769 C CA . TRP A 1 220 ? -14.673 6.735 0.781 1.00 95.19 220 TRP A CA 1
ATOM 1770 C C . TRP A 1 220 ? -15.438 7.710 -0.127 1.00 95.19 220 TRP A C 1
ATOM 1772 O O . TRP A 1 220 ? -14.961 8.048 -1.210 1.00 95.19 220 TRP A O 1
ATOM 1782 N N . LYS A 1 221 ? -16.613 8.191 0.300 1.00 95.00 221 LYS A N 1
ATOM 1783 C CA . LYS A 1 221 ? -17.368 9.208 -0.453 1.00 95.00 221 LYS A CA 1
ATOM 1784 C C . LYS A 1 221 ? -16.598 10.523 -0.534 1.00 95.00 221 LYS A C 1
ATOM 1786 O O . LYS A 1 221 ? -16.524 11.106 -1.612 1.00 95.00 221 LYS A O 1
ATOM 1791 N N . ASP A 1 222 ? -16.010 10.951 0.577 1.00 92.75 222 ASP A N 1
ATOM 1792 C CA . ASP A 1 222 ? -15.252 12.200 0.653 1.00 92.75 222 ASP A CA 1
ATOM 1793 C C . ASP A 1 222 ? -13.982 12.125 -0.213 1.00 92.75 222 ASP A C 1
ATOM 1795 O O . ASP A 1 222 ? -13.705 13.037 -0.999 1.00 92.75 222 ASP A O 1
ATOM 1799 N N . LEU A 1 223 ? -13.271 10.992 -0.164 1.00 94.06 223 LEU A N 1
ATOM 1800 C CA . LEU A 1 223 ? -12.126 10.705 -1.032 1.00 94.06 223 LEU A CA 1
ATOM 1801 C C . LEU A 1 223 ? -12.508 10.746 -2.506 1.00 94.06 223 LEU A C 1
ATOM 1803 O O . LEU A 1 223 ? -11.854 11.427 -3.291 1.00 94.06 223 LEU A O 1
ATOM 1807 N N . LYS A 1 224 ? -13.594 10.064 -2.877 1.00 94.50 224 LYS A N 1
ATOM 1808 C CA . LYS A 1 224 ? -14.077 10.031 -4.257 1.00 94.50 224 LYS A CA 1
ATOM 1809 C C . LYS A 1 224 ? -14.414 11.428 -4.771 1.00 94.50 224 LYS A C 1
ATOM 1811 O O . LYS A 1 224 ? -13.968 11.785 -5.856 1.00 94.50 224 LYS A O 1
ATOM 1816 N N . ASN A 1 225 ? -15.157 12.220 -4.001 1.00 93.81 225 ASN A N 1
ATOM 1817 C CA . ASN A 1 225 ? -15.519 13.580 -4.403 1.00 93.81 225 ASN A CA 1
ATOM 1818 C C . ASN A 1 225 ? -14.272 14.447 -4.616 1.00 93.81 225 ASN A C 1
ATOM 1820 O O . ASN A 1 225 ? -14.179 15.164 -5.609 1.00 93.81 225 ASN A O 1
ATOM 1824 N N . THR A 1 226 ? -13.292 14.336 -3.717 1.00 92.38 226 THR A N 1
ATOM 1825 C CA . THR A 1 226 ? -12.071 15.144 -3.784 1.00 92.38 226 THR A CA 1
ATOM 1826 C C . THR A 1 226 ? -11.189 14.739 -4.964 1.00 92.38 226 THR A C 1
ATOM 1828 O O . THR A 1 226 ? -10.781 15.595 -5.751 1.00 92.38 226 THR A O 1
ATOM 1831 N N . LEU A 1 227 ? -10.957 13.436 -5.144 1.00 92.12 227 LEU A N 1
ATOM 1832 C CA . LEU A 1 227 ? -10.126 12.891 -6.222 1.00 92.12 227 LEU A CA 1
ATOM 1833 C C . LEU A 1 227 ? -10.728 13.122 -7.611 1.00 92.12 227 LEU A C 1
ATOM 1835 O O . LEU A 1 227 ? -9.985 13.267 -8.572 1.00 92.12 227 LEU A O 1
ATOM 1839 N N . GLN A 1 228 ? -12.057 13.182 -7.725 1.00 91.62 228 GLN A N 1
ATOM 1840 C CA . GLN A 1 228 ? -12.732 13.497 -8.989 1.00 91.62 228 GLN A CA 1
ATOM 1841 C C . GLN A 1 228 ? -12.737 14.992 -9.317 1.00 91.62 228 GLN A C 1
ATOM 1843 O O . GLN A 1 228 ? -12.888 15.357 -10.480 1.00 91.62 228 GLN A O 1
ATOM 1848 N N . SER A 1 229 ? -12.607 15.853 -8.306 1.00 88.31 229 SER A N 1
ATOM 1849 C CA . SER A 1 229 ? -12.543 17.307 -8.491 1.00 88.31 229 SER A CA 1
ATOM 1850 C C . SER A 1 229 ? -11.135 17.841 -8.784 1.00 88.31 229 SER A C 1
ATOM 1852 O O . SER A 1 229 ? -11.005 19.007 -9.151 1.00 88.31 229 SER A O 1
ATOM 1854 N N . SER A 1 230 ? -10.108 17.003 -8.598 1.00 75.75 230 SER A N 1
ATOM 1855 C CA . SER A 1 230 ? -8.682 17.355 -8.688 1.00 75.75 230 SER A CA 1
ATOM 1856 C C . SER A 1 230 ? -8.068 16.950 -10.017 1.00 75.75 230 SER A C 1
ATOM 1858 O O . SER A 1 230 ? -7.208 17.715 -10.507 1.00 75.75 230 SER A O 1
#

Radius of gyration: 29.16 Å; chains: 1; bounding box: 62×70×71 Å

pLDDT: mean 81.54, std 13.65, range [46.06, 97.12]

Foldseek 3Di:
DVVVVVVVVVVVVVCCLP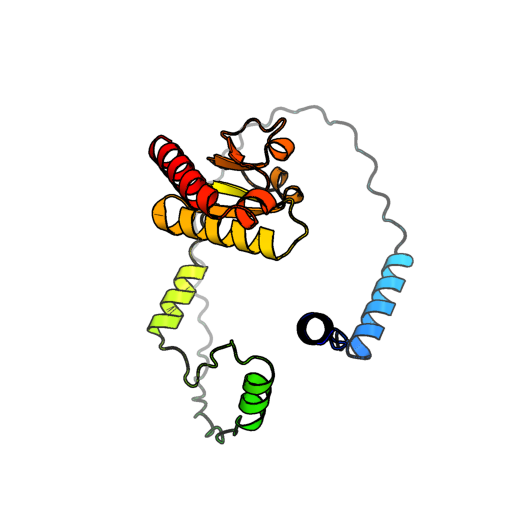PNDPVPPPCPPVNVVVVVVVVVVVVPPDPPPDPDDDDDDDDDDDDPDDDPDPDPDDDPPPPDPPPPPPVPPPDPDDPDDCPVVVVVCCVSPVPDDDDPDDPDPVVVVVVVVVVVDPPDPWLEEEEDPDPDVVLVVVVVVVQVVCVVPFTNYDYDYLVCCVVDPDHQEYEYAPVSCVPPPHHYDHDHDSVVCVVPVVVVVVVVVVVVVVRVVD

Secondary structure (DSSP, 8-state):
-HHHHHHHHHHHHHHHHHHSS-------HHHHHHHHHHHHHHHHS---PPPP---PPP-PPPP--PPP----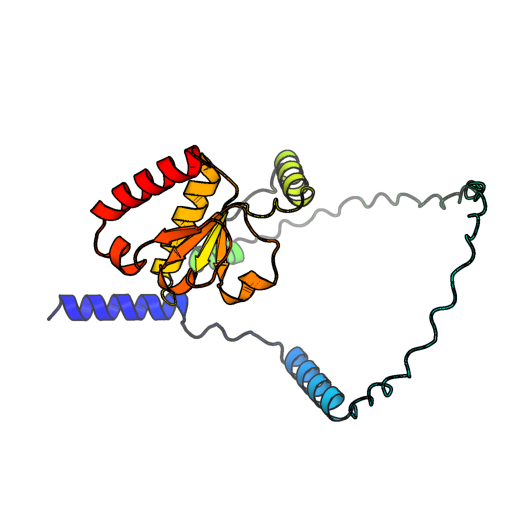-PPP------------PPP-------HHHHHHHHHH-TTS---SSPPPHHHHHHHHHHHHSPPPPPSEEEEE---SHHHHHHHHHHHHHHHHHTS-EEEEEGGGTTTSPPPSEEEEEHHHHTT--S-EEEEPPHHHHHH-HHHHHHHHHHHHHHHHH-

Sequence (230 aa):
MSEFNHLIALTKLHISQHYGEKSWIYTDPDTLANYREFAQRSKKAAPKQLPEKSKPLPRIAEPVRKQPIIKKTEPPALELPKEVEQRITPKPVNEVDFSDLIKIVKTHFPAQKILDSQPDDARAKETAQKWKHPAIPPEVWILDSSRAPEERLFLENIAQAIDLYFYPAAVLPISKMDEEPAPRLILGTKDLLNGIKAPSIAMESISFYLETPKEKSRLWKDLKNTLQSS

Organism: NCBI:txid765953